Protein AF-A0A507FES9-F1 (afdb_monomer_lite)

Sequence (216 aa):
MATTNHPTSDSAKLSISSAIKPDRFIIYTSPPSALRLSHDIPSDSLTATICESEKTRASIIKNSTSAIRSFFSISKVSPNRLIYVTAGLAFDAASPKPFGGPKTHPGYAEFEGTTVASLLHYLVEASFKRYWTYRGREALDFVVRCVNQARELQYAGNADVLNELMLKGMKKAGHIPWNALVTIPEALRHRQETRSDAAISEVHFTPRLSPSKRPV

Organism: NCBI:txid246404

Secondary structure (DSSP, 8-state):
-----------------------------SPPPPEEEEEETTTTEEEEEE-SS---HHHHHHHHHHHHHHHHHTSSS-HHHHHHHHHHHHSSTTSPTTT---TTS-GGGG----SHHHHHHHHHHHHHHHHHHH---HHHHHHHHHHHHHHHHHHHT-HHHHHHHHHHHHHHTTSS-TTS--PPPGGGS---------S-----PPPP--------

Radius of gyration: 28.18 Å; chains: 1; bounding box: 48×145×51 Å

pLDDT: mean 83.46, std 19.15, range [32.91, 98.69]

Foldseek 3Di:
DDDDDDDDDDDDDPPPPPPPPPDDPPDDPDAFFLWAWAQDPVVLAIDIDGDPPDDDPVVRLVRNLVRLCVSQVVDPAHSLLLLLLLLLQQQEQPHDPLRHHDPVRGSCPPQPDQDSSSSSSCLSSRQVVCCRPVVDNRSVVSSRVSSRVSVVVLQVFPQVSSVVSSVSSCCSNVNDPPPDDDDQDPNNHRDHDHDPPPPDPPPDDDDDDDDDDDDD

Structure (mmCIF, N/CA/C/O backbone):
data_AF-A0A507FES9-F1
#
_entry.id   AF-A0A507FES9-F1
#
loop_
_atom_site.group_PDB
_atom_site.id
_atom_site.type_symbol
_atom_site.label_atom_id
_atom_site.label_alt_id
_atom_site.label_comp_id
_atom_site.label_asym_id
_atom_site.label_entity_id
_atom_site.label_seq_id
_atom_site.pdbx_PDB_ins_code
_atom_site.Cartn_x
_atom_site.Cartn_y
_atom_site.Cartn_z
_atom_site.occupancy
_atom_site.B_iso_or_equiv
_atom_site.auth_seq_id
_atom_site.auth_comp_id
_atom_site.auth_asym_id
_atom_site.auth_atom_id
_atom_site.pdbx_PDB_model_num
ATOM 1 N N . MET A 1 1 ? -18.285 78.814 -27.053 1.00 38.72 1 MET A N 1
ATOM 2 C CA . MET A 1 1 ? -19.438 77.930 -27.336 1.00 38.72 1 MET A CA 1
ATOM 3 C C . MET A 1 1 ? -19.281 76.714 -26.430 1.00 38.72 1 MET A C 1
ATOM 5 O O . MET A 1 1 ? -18.341 75.969 -26.633 1.00 38.72 1 MET A O 1
ATOM 9 N N . ALA A 1 2 ? -19.837 76.720 -25.216 1.00 36.12 2 ALA A N 1
ATOM 10 C CA . ALA A 1 2 ? -21.248 76.515 -24.848 1.00 36.12 2 ALA A CA 1
ATOM 11 C C . ALA A 1 2 ? -21.635 75.019 -24.797 1.00 36.12 2 ALA A C 1
ATOM 13 O O . ALA A 1 2 ? -21.746 74.408 -25.849 1.00 36.12 2 ALA A O 1
ATOM 14 N N . THR A 1 3 ? -21.826 74.529 -23.553 1.00 32.91 3 THR A N 1
ATOM 15 C CA . THR A 1 3 ? -22.823 73.546 -23.035 1.00 32.91 3 THR A CA 1
ATOM 16 C C . THR A 1 3 ? -22.975 72.194 -23.760 1.00 32.91 3 THR A C 1
ATOM 18 O O . THR A 1 3 ? -23.088 72.159 -24.971 1.00 32.91 3 THR A O 1
ATOM 21 N N . THR A 1 4 ? -23.022 71.030 -23.100 1.00 37.81 4 THR A N 1
ATOM 22 C CA . THR A 1 4 ? -24.078 70.599 -22.155 1.00 37.81 4 THR A CA 1
ATOM 23 C C . THR A 1 4 ? -23.711 69.285 -21.442 1.00 37.81 4 THR A C 1
ATOM 25 O O . THR A 1 4 ? -23.242 68.343 -22.075 1.00 37.81 4 THR A O 1
ATOM 28 N N . ASN A 1 5 ? -24.049 69.200 -20.152 1.00 35.91 5 ASN A N 1
ATOM 29 C CA . ASN A 1 5 ? -24.333 67.954 -19.430 1.00 35.91 5 ASN A CA 1
ATOM 30 C C . ASN A 1 5 ? -25.744 67.446 -19.794 1.00 35.91 5 ASN A C 1
ATOM 32 O O . ASN A 1 5 ? -26.648 68.272 -19.890 1.00 35.91 5 ASN A O 1
ATOM 36 N N . HIS A 1 6 ? -25.961 66.127 -19.872 1.00 37.53 6 HIS A N 1
ATOM 37 C CA . HIS A 1 6 ? -27.039 65.433 -19.139 1.00 37.53 6 HIS A CA 1
ATOM 38 C C . HIS A 1 6 ? -26.864 63.888 -19.188 1.00 37.53 6 HIS A C 1
ATOM 40 O O . HIS A 1 6 ? -26.232 63.380 -20.115 1.00 37.53 6 HIS A O 1
ATOM 46 N N . PRO A 1 7 ? -27.386 63.152 -18.183 1.00 49.56 7 PRO A N 1
ATOM 47 C CA . PRO A 1 7 ? -27.146 61.745 -17.870 1.00 49.56 7 PRO A CA 1
ATOM 48 C C . PRO A 1 7 ? -28.333 60.833 -18.237 1.00 49.56 7 PRO A C 1
ATOM 50 O O . PRO A 1 7 ? -29.432 61.316 -18.466 1.00 49.56 7 PRO A O 1
ATOM 53 N N . THR A 1 8 ? -28.102 59.517 -18.206 1.00 33.25 8 THR A N 1
ATOM 54 C CA . THR A 1 8 ? -29.045 58.386 -17.987 1.00 33.25 8 THR A CA 1
ATOM 55 C C . THR A 1 8 ? -28.176 57.122 -18.121 1.00 33.25 8 THR A C 1
ATOM 57 O O . THR A 1 8 ? -27.268 57.112 -18.941 1.00 33.25 8 THR A O 1
ATOM 60 N N . SER A 1 9 ? -28.282 56.040 -17.360 1.00 39.22 9 SER A N 1
ATOM 61 C CA . SER A 1 9 ? -29.458 55.343 -16.863 1.00 39.22 9 SER A CA 1
ATOM 62 C C . SER A 1 9 ? -29.023 54.434 -15.717 1.00 39.22 9 SER A C 1
ATOM 64 O O . SER A 1 9 ? -28.010 53.739 -15.822 1.00 39.22 9 SER A O 1
ATOM 66 N N . ASP A 1 10 ? -29.847 54.388 -14.676 1.00 35.50 10 ASP A N 1
ATOM 67 C CA . ASP A 1 10 ? -29.876 53.308 -13.705 1.00 35.50 10 ASP A CA 1
ATOM 68 C C . ASP A 1 10 ? -29.944 51.953 -14.412 1.00 35.50 10 ASP A C 1
ATOM 70 O O . ASP A 1 10 ? -30.783 51.717 -15.285 1.00 35.50 10 ASP A O 1
ATOM 74 N N . SER A 1 11 ? -29.078 51.034 -14.004 1.00 40.66 11 SER A N 1
ATOM 75 C CA . SER A 1 11 ? -29.369 49.613 -14.111 1.00 40.66 11 SER A CA 1
ATOM 76 C C . SER A 1 11 ? -28.930 48.962 -12.813 1.00 40.66 11 SER A C 1
ATOM 78 O O . SER A 1 11 ? -27.758 48.663 -12.583 1.00 40.66 11 SER A O 1
ATOM 80 N N . ALA A 1 12 ? -29.913 48.814 -11.930 1.00 42.16 12 ALA A N 1
ATOM 81 C CA . ALA A 1 12 ? -29.831 48.019 -10.726 1.00 42.16 12 ALA A CA 1
ATOM 82 C C . ALA A 1 12 ? -29.419 46.587 -11.094 1.00 42.16 12 ALA A C 1
ATOM 84 O O . ALA A 1 12 ? -30.232 45.780 -11.543 1.00 42.16 12 ALA A O 1
ATOM 85 N N . LYS A 1 13 ? -28.145 46.254 -10.879 1.00 37.25 13 LYS A N 1
ATOM 86 C CA . LYS A 1 13 ? -27.699 44.865 -10.800 1.00 37.25 13 LYS A CA 1
ATOM 87 C C . LYS A 1 13 ? -27.524 44.521 -9.331 1.00 37.25 13 LYS A C 1
ATOM 89 O O . LYS A 1 13 ? -26.499 44.808 -8.722 1.00 37.25 13 LYS A O 1
ATOM 94 N N . LEU A 1 14 ? -28.572 43.912 -8.781 1.00 36.59 14 LEU A N 1
ATOM 95 C CA . LEU A 1 14 ? -28.535 43.135 -7.549 1.00 36.59 14 LEU A CA 1
ATOM 96 C C . LEU A 1 14 ? -27.415 42.095 -7.682 1.00 36.59 14 LEU A C 1
ATOM 98 O O . LEU A 1 14 ? -27.610 41.038 -8.284 1.00 36.59 14 LEU A O 1
ATOM 102 N N . SER A 1 15 ? -26.224 42.392 -7.159 1.00 37.19 15 SER A N 1
ATOM 103 C CA . SER A 1 15 ? -25.255 41.339 -6.897 1.00 37.19 15 SER A CA 1
ATOM 104 C C . SER A 1 15 ? -25.742 40.622 -5.645 1.00 37.19 15 SER A C 1
ATOM 106 O O . SER A 1 15 ? -25.690 41.119 -4.521 1.00 37.19 15 SER A O 1
ATOM 108 N N . ILE A 1 16 ? -26.329 39.451 -5.876 1.00 41.53 16 ILE A N 1
ATOM 109 C CA . ILE A 1 16 ? -26.653 38.486 -4.838 1.00 41.53 16 ILE A CA 1
ATOM 110 C C . ILE A 1 16 ? -25.322 38.142 -4.172 1.00 41.53 16 ILE A C 1
ATOM 112 O O . ILE A 1 16 ? -24.538 37.339 -4.677 1.00 41.53 16 ILE A O 1
ATOM 116 N N . SER A 1 17 ? -25.050 38.811 -3.055 1.00 42.88 17 SER A N 1
ATOM 117 C CA . SER A 1 17 ? -24.043 38.403 -2.091 1.00 42.88 17 SER A CA 1
ATOM 118 C C . SER A 1 17 ? -24.485 37.047 -1.553 1.00 42.88 17 SER A C 1
ATOM 120 O O . SER A 1 17 ? -25.232 36.937 -0.582 1.00 42.88 17 SER A O 1
ATOM 122 N N . SER A 1 18 ? -24.079 35.987 -2.249 1.00 43.97 18 SER A N 1
ATOM 123 C CA . SER A 1 18 ? -24.070 34.640 -1.705 1.00 43.97 18 SER A CA 1
ATOM 124 C C . SER A 1 18 ? -22.988 34.625 -0.633 1.00 43.97 18 SER A C 1
ATOM 126 O O . SER A 1 18 ? -21.849 34.227 -0.882 1.00 43.97 18 SER A O 1
ATOM 128 N N . ALA A 1 19 ? -23.345 35.104 0.557 1.00 43.62 19 ALA A N 1
ATOM 129 C CA . ALA A 1 19 ? -22.588 34.871 1.768 1.00 43.62 19 ALA A CA 1
ATOM 130 C C . ALA A 1 19 ? -22.443 33.352 1.927 1.00 43.62 19 ALA A C 1
ATOM 132 O O . ALA A 1 19 ? -23.376 32.658 2.338 1.00 43.62 19 ALA A O 1
ATOM 133 N N . ILE A 1 20 ? -21.278 32.835 1.533 1.00 49.50 20 ILE A N 1
ATOM 134 C CA . ILE A 1 20 ? -20.840 31.478 1.831 1.00 49.50 20 ILE A CA 1
ATOM 135 C C . ILE A 1 20 ? -20.867 31.390 3.352 1.00 49.50 20 ILE A C 1
ATOM 137 O O . ILE A 1 20 ? -20.042 31.997 4.036 1.00 49.50 20 ILE A O 1
ATOM 141 N N . LYS A 1 21 ? -21.889 30.715 3.888 1.00 50.38 21 LYS A N 1
ATOM 142 C CA . LYS A 1 21 ? -21.978 30.448 5.320 1.00 50.38 21 LYS A CA 1
ATOM 143 C C . LYS A 1 21 ? -20.700 29.701 5.703 1.00 50.38 21 LYS A C 1
ATOM 145 O O . LYS A 1 21 ? -20.434 28.668 5.088 1.00 50.38 21 LYS A O 1
ATOM 150 N N . PRO A 1 22 ? -19.913 30.200 6.668 1.00 51.06 22 PRO A N 1
ATOM 151 C CA . PRO A 1 22 ? -18.753 29.469 7.140 1.00 51.06 22 PRO A CA 1
ATOM 152 C C . PRO A 1 22 ? -19.223 28.109 7.655 1.00 51.06 22 PRO A C 1
ATOM 154 O O . PRO A 1 22 ? -20.231 28.022 8.364 1.00 51.06 22 PRO A O 1
ATOM 157 N N . ASP A 1 23 ? -18.512 27.070 7.218 1.00 50.66 23 ASP A N 1
ATOM 158 C CA . ASP A 1 23 ? -18.721 25.673 7.575 1.00 50.66 23 ASP A CA 1
ATOM 159 C C . ASP A 1 23 ? -19.119 25.540 9.045 1.00 50.66 23 ASP A C 1
ATOM 161 O O . ASP A 1 23 ? -18.386 25.924 9.960 1.00 50.66 23 ASP A O 1
ATOM 165 N N . ARG A 1 24 ? -20.311 24.986 9.282 1.00 53.00 24 ARG A N 1
ATOM 166 C CA . ARG A 1 24 ? -20.710 24.563 10.622 1.00 53.00 24 ARG A CA 1
ATOM 167 C C . ARG A 1 24 ? -19.699 23.522 11.089 1.00 53.00 24 ARG A C 1
ATOM 169 O O . ARG A 1 24 ? -19.659 22.419 10.551 1.00 53.00 24 ARG A O 1
ATOM 176 N N . PHE A 1 25 ? -18.926 23.847 12.120 1.00 56.16 25 PHE A N 1
ATOM 177 C CA . PHE A 1 25 ? -18.136 22.858 12.841 1.00 56.16 25 PHE A CA 1
ATOM 178 C C . PHE A 1 25 ? -19.090 21.810 13.426 1.00 56.16 25 PHE A C 1
ATOM 180 O O . PHE A 1 25 ? -19.834 22.084 14.368 1.00 56.16 25 PHE A O 1
ATOM 187 N N . ILE A 1 26 ? -19.106 20.611 12.844 1.00 61.44 26 ILE A N 1
ATOM 188 C CA . ILE A 1 26 ? -19.816 19.470 13.419 1.00 61.44 26 ILE A CA 1
ATOM 189 C C . ILE A 1 26 ? -18.987 19.004 14.617 1.00 61.44 26 ILE A C 1
ATOM 191 O O . ILE A 1 26 ? -17.932 18.388 14.462 1.00 61.44 26 ILE A O 1
ATOM 195 N N . ILE A 1 27 ? -19.447 19.338 15.822 1.00 59.09 27 ILE A N 1
ATOM 196 C CA . ILE A 1 27 ? -18.865 18.826 17.062 1.00 59.09 27 ILE A CA 1
ATOM 197 C C . ILE A 1 27 ? -19.375 17.397 17.239 1.00 59.09 27 ILE A C 1
ATOM 199 O O . ILE A 1 27 ? -20.521 17.170 17.622 1.00 59.09 27 ILE A O 1
ATOM 203 N N . TYR A 1 28 ? -18.522 16.422 16.938 1.00 61.09 28 TYR A N 1
ATOM 204 C CA . TYR A 1 28 ? -18.809 15.017 17.206 1.00 61.09 28 TYR A CA 1
ATOM 205 C C . TYR A 1 28 ? -18.678 14.752 18.708 1.00 61.09 28 TYR A C 1
ATOM 207 O O . TYR A 1 28 ? -17.584 14.836 19.265 1.00 61.09 28 TYR A O 1
ATOM 215 N N . THR A 1 29 ? -19.791 14.427 19.359 1.00 64.62 29 THR A N 1
ATOM 216 C CA . THR A 1 29 ? -19.848 14.157 20.804 1.00 64.62 29 THR A CA 1
ATOM 217 C C . THR A 1 29 ? -19.353 12.756 21.167 1.00 64.62 29 THR A C 1
ATOM 219 O O . THR A 1 29 ? -18.894 12.543 22.286 1.00 64.62 29 THR A O 1
ATOM 222 N N . SER A 1 30 ? -19.386 11.803 20.230 1.00 71.00 30 SER A N 1
ATOM 223 C CA . SER A 1 30 ? -18.907 10.435 20.436 1.00 71.00 30 SER A CA 1
ATOM 224 C C . SER A 1 30 ? -17.483 10.218 19.891 1.00 71.00 30 SER A C 1
ATOM 226 O O . SER A 1 30 ? -17.116 10.741 18.828 1.00 71.00 30 SER A O 1
ATOM 228 N N . PRO A 1 31 ? -16.631 9.442 20.589 1.00 72.50 31 PRO A N 1
ATOM 229 C CA . PRO A 1 31 ? -15.359 8.989 20.034 1.00 72.50 31 PRO A CA 1
ATOM 230 C C . PRO A 1 31 ? -15.598 8.083 18.811 1.00 72.50 31 PRO A C 1
ATOM 232 O O . PRO A 1 31 ? -16.646 7.444 18.716 1.00 72.50 31 PRO A O 1
ATOM 235 N N . PRO A 1 32 ? -14.664 8.041 17.842 1.00 78.69 32 PRO A N 1
ATOM 236 C CA . PRO A 1 32 ? -14.838 7.207 16.666 1.00 78.69 32 PRO A CA 1
ATOM 237 C C . PRO A 1 32 ? -14.721 5.752 17.097 1.00 78.69 32 PRO A C 1
ATOM 239 O O . PRO A 1 32 ? -13.900 5.440 17.963 1.00 78.69 32 PRO A O 1
ATOM 242 N N . SER A 1 33 ? -15.482 4.857 16.466 1.00 86.31 33 SER A N 1
ATOM 243 C CA . SER A 1 33 ? -15.287 3.421 16.662 1.00 86.31 33 SER A CA 1
ATOM 244 C C . SER A 1 33 ? -13.816 3.078 16.427 1.00 86.31 33 SER A C 1
ATOM 246 O O . SER A 1 33 ? -13.210 3.539 15.454 1.00 86.31 33 SER A O 1
ATOM 248 N N . ALA A 1 34 ? -13.215 2.294 17.314 1.00 89.25 34 ALA A N 1
ATOM 249 C CA . ALA A 1 34 ? -11.872 1.794 17.077 1.00 89.25 34 ALA A CA 1
ATOM 250 C C . ALA A 1 34 ? -11.937 0.826 15.887 1.00 89.25 34 ALA A C 1
ATOM 252 O O . ALA A 1 34 ? -12.650 -0.172 15.929 1.00 89.25 34 ALA A O 1
ATOM 253 N N . LEU A 1 35 ? -11.258 1.174 14.794 1.00 92.62 35 LEU A N 1
ATOM 254 C CA . LEU A 1 35 ? -11.159 0.351 13.591 1.00 92.62 35 LEU A CA 1
ATOM 255 C C . LEU A 1 35 ? -9.761 -0.247 13.507 1.00 92.62 35 LEU A C 1
ATOM 257 O O . LEU A 1 35 ? -8.796 0.380 13.939 1.00 92.62 35 LEU A O 1
ATOM 261 N N . ARG A 1 36 ? -9.654 -1.418 12.886 1.00 95.06 36 ARG A N 1
ATOM 262 C CA . ARG A 1 36 ? -8.393 -2.096 12.586 1.00 95.06 36 ARG A CA 1
ATOM 263 C C . ARG A 1 36 ? -8.481 -2.780 11.231 1.00 95.06 36 ARG A C 1
ATOM 265 O O . ARG A 1 36 ? -9.549 -3.257 10.856 1.00 95.06 36 ARG A O 1
ATOM 272 N N . LEU A 1 37 ? -7.360 -2.864 10.522 1.00 95.81 37 LEU A N 1
ATOM 273 C CA . LEU A 1 37 ? -7.271 -3.692 9.324 1.00 95.81 37 LEU A CA 1
ATOM 274 C C . LEU A 1 37 ? -7.062 -5.157 9.706 1.00 95.81 37 LEU A C 1
ATOM 276 O O . LEU A 1 37 ? -6.211 -5.474 10.540 1.00 95.81 37 LEU A O 1
ATOM 280 N N . SER A 1 38 ? -7.828 -6.051 9.097 1.00 94.44 38 SER A N 1
ATOM 281 C CA . SER A 1 38 ? -7.700 -7.492 9.293 1.00 94.44 38 SER A CA 1
ATOM 282 C C . SER A 1 38 ? -7.807 -8.224 7.962 1.00 94.44 38 SER A C 1
ATOM 284 O O . SER A 1 38 ? -8.433 -7.740 7.022 1.00 94.44 38 SER A O 1
ATOM 286 N N . HIS A 1 39 ? -7.132 -9.368 7.867 1.00 92.75 39 HIS A N 1
ATOM 287 C CA . HIS A 1 39 ? -7.322 -10.289 6.753 1.00 92.75 39 HIS A CA 1
ATOM 288 C C . HIS A 1 39 ? -8.550 -11.139 7.059 1.00 92.75 39 HIS A C 1
ATOM 290 O O . HIS A 1 39 ? -8.554 -11.905 8.022 1.00 92.75 39 HIS A O 1
ATOM 296 N N . ASP A 1 40 ? -9.587 -10.964 6.253 1.00 90.94 40 ASP A N 1
ATOM 297 C CA . ASP A 1 40 ? -10.771 -11.804 6.256 1.00 90.94 40 ASP A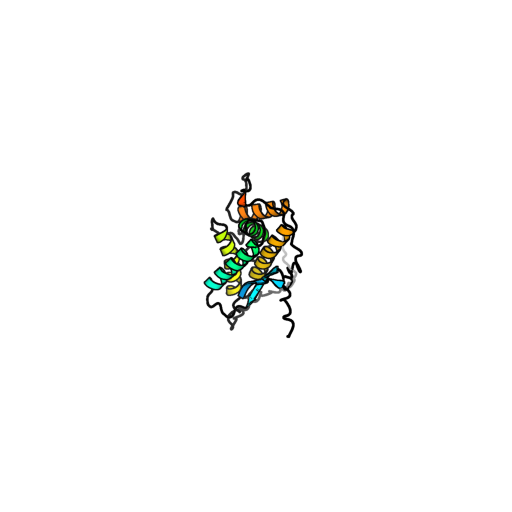 CA 1
ATOM 298 C C . ASP A 1 40 ? -10.491 -13.061 5.426 1.00 90.94 40 ASP A C 1
ATOM 300 O O . ASP A 1 40 ? -10.445 -13.021 4.196 1.00 90.94 40 ASP A O 1
ATOM 304 N N . ILE A 1 41 ? -10.233 -14.171 6.119 1.00 85.38 41 ILE A N 1
ATOM 305 C CA . ILE A 1 41 ? -9.851 -15.451 5.510 1.00 85.38 41 ILE A CA 1
ATOM 306 C C . ILE A 1 41 ? -10.952 -15.973 4.560 1.00 85.38 41 ILE A C 1
ATOM 308 O O . ILE A 1 41 ? -10.608 -16.313 3.430 1.00 85.38 41 ILE A O 1
ATOM 312 N N . PRO A 1 42 ? -12.250 -16.001 4.942 1.00 85.62 42 PRO A N 1
ATOM 313 C CA . PRO A 1 42 ? -13.333 -16.426 4.051 1.00 85.62 42 PRO A CA 1
ATOM 314 C C . PRO A 1 42 ? -13.409 -15.700 2.704 1.00 85.62 42 PRO A C 1
ATOM 316 O O . PRO A 1 42 ? -13.599 -16.343 1.676 1.00 85.62 42 PRO A O 1
ATOM 319 N N . SER A 1 43 ? -13.282 -14.370 2.697 1.00 84.19 43 SER A N 1
ATOM 320 C CA . SER A 1 43 ? -13.341 -13.563 1.467 1.00 84.19 43 SER A CA 1
ATOM 321 C C . SER A 1 43 ? -11.983 -13.389 0.790 1.00 84.19 43 SER A C 1
ATOM 323 O O . SER A 1 43 ? -11.885 -12.740 -0.251 1.00 84.19 43 SER A O 1
ATOM 325 N N . ASP A 1 44 ? -10.936 -13.942 1.401 1.00 88.69 44 ASP A N 1
ATOM 326 C CA . ASP A 1 44 ? -9.539 -13.761 1.036 1.00 88.69 44 ASP A CA 1
ATOM 327 C C . ASP A 1 44 ? -9.164 -12.291 0.773 1.00 88.69 44 ASP A C 1
ATOM 329 O O . ASP A 1 44 ? -8.419 -11.965 -0.155 1.00 88.69 44 ASP A O 1
ATOM 333 N N . SER A 1 45 ? -9.695 -11.383 1.595 1.00 94.06 45 SER A N 1
ATOM 334 C CA . SER A 1 45 ? -9.558 -9.940 1.398 1.00 94.06 45 SER A CA 1
ATOM 335 C C . SER A 1 45 ? -9.141 -9.225 2.677 1.00 94.06 45 SER A C 1
ATOM 337 O O . SER A 1 45 ? -9.417 -9.658 3.795 1.00 94.06 45 SER A O 1
ATOM 339 N N . LEU A 1 46 ? -8.438 -8.108 2.534 1.00 96.56 46 LEU A N 1
ATOM 340 C CA . LEU A 1 46 ? -8.210 -7.197 3.642 1.00 96.56 46 LEU A CA 1
ATOM 341 C C . LEU A 1 46 ? -9.467 -6.347 3.855 1.00 96.56 46 LEU A C 1
ATOM 343 O O . LEU A 1 46 ? -10.011 -5.794 2.898 1.00 96.56 46 LEU A O 1
ATOM 347 N N . THR A 1 47 ? -9.891 -6.183 5.105 1.00 96.56 47 THR A N 1
ATOM 348 C CA . THR A 1 47 ? -11.046 -5.359 5.475 1.00 96.56 47 THR A CA 1
ATOM 349 C C . THR A 1 47 ? -10.729 -4.464 6.673 1.00 96.56 47 THR A C 1
ATOM 351 O O . THR A 1 47 ? -9.787 -4.708 7.429 1.00 96.56 47 THR A O 1
ATOM 354 N N . ALA A 1 48 ? -11.508 -3.393 6.844 1.00 94.25 48 ALA A N 1
ATOM 355 C CA . ALA A 1 48 ? -11.472 -2.548 8.035 1.00 94.25 48 ALA A CA 1
ATOM 356 C C . ALA A 1 48 ? -12.642 -2.914 8.959 1.00 94.25 48 ALA A C 1
ATOM 358 O O . ALA A 1 48 ? -13.805 -2.684 8.623 1.00 94.25 48 ALA A O 1
ATOM 359 N N . THR A 1 49 ? -12.324 -3.468 10.126 1.00 92.50 49 THR A N 1
ATOM 360 C CA . THR A 1 49 ? -13.286 -4.014 11.094 1.00 92.50 49 THR A CA 1
ATOM 361 C C . THR A 1 49 ? -13.263 -3.231 12.399 1.00 92.50 49 THR A C 1
ATOM 363 O O . THR A 1 49 ? -12.218 -2.707 12.791 1.00 92.50 49 THR A O 1
ATOM 366 N N . ILE A 1 50 ? -14.393 -3.190 13.104 1.00 90.75 50 ILE A N 1
ATOM 367 C CA . ILE A 1 50 ? -14.464 -2.638 14.463 1.00 90.75 50 ILE A CA 1
ATOM 368 C C . ILE A 1 50 ? -13.661 -3.535 15.413 1.00 90.75 50 ILE A C 1
ATOM 370 O O . ILE A 1 50 ? -13.714 -4.760 15.319 1.00 90.75 50 ILE A O 1
ATOM 374 N N . CYS A 1 51 ? -12.895 -2.925 16.313 1.00 85.19 51 CYS A N 1
ATOM 375 C CA . CYS A 1 51 ? -12.080 -3.608 17.305 1.00 85.19 51 CYS A CA 1
ATOM 376 C C . CYS A 1 51 ? -12.333 -3.013 18.692 1.00 85.19 51 CYS A C 1
ATOM 378 O O . CYS A 1 51 ? -11.933 -1.889 18.972 1.00 85.19 51 CYS A O 1
ATOM 380 N N . GLU A 1 52 ? -12.977 -3.775 19.572 1.00 78.75 52 GLU A N 1
ATOM 381 C CA . GLU A 1 52 ? -13.308 -3.320 20.932 1.00 78.75 52 GLU A CA 1
ATOM 382 C C . GLU A 1 52 ? -12.166 -3.546 21.938 1.00 78.75 52 GLU A C 1
ATOM 384 O O . GLU A 1 52 ? -12.135 -2.941 23.007 1.00 78.75 52 GLU A O 1
ATOM 389 N N . SER A 1 53 ? -11.200 -4.404 21.598 1.00 75.44 53 SER A N 1
ATOM 390 C CA . SER A 1 53 ? -10.120 -4.820 22.499 1.00 75.44 53 SER A CA 1
ATOM 391 C C . SER A 1 53 ? -8.847 -3.973 22.395 1.00 75.44 53 SER A C 1
ATOM 393 O O . SER A 1 53 ? -8.024 -3.983 23.315 1.00 75.44 53 SER A O 1
ATOM 395 N N . GLU A 1 54 ? -8.661 -3.218 21.311 1.00 74.62 54 GLU A N 1
ATOM 396 C CA . GLU A 1 54 ? -7.455 -2.416 21.097 1.00 74.62 54 GLU A CA 1
ATOM 397 C C . GLU A 1 54 ? -7.576 -1.023 21.703 1.00 74.62 54 GLU A C 1
ATOM 399 O O . GLU A 1 54 ? -8.308 -0.159 21.229 1.00 74.62 54 GLU A O 1
ATOM 404 N N . LYS A 1 55 ? -6.794 -0.792 22.760 1.00 74.19 55 LYS A N 1
ATOM 405 C CA . LYS A 1 55 ? -6.902 0.428 23.567 1.00 74.19 55 LYS A CA 1
ATOM 406 C C . LYS A 1 55 ? -6.052 1.592 23.059 1.00 74.19 55 LYS A C 1
ATOM 408 O O . LYS A 1 55 ? -6.279 2.722 23.481 1.00 74.19 55 LYS A O 1
ATOM 413 N N . THR A 1 56 ? -5.063 1.357 22.186 1.00 90.44 56 THR A N 1
ATOM 414 C CA . THR A 1 56 ? -4.115 2.410 21.774 1.00 90.44 56 THR A CA 1
ATOM 415 C C . THR A 1 56 ? -4.008 2.575 20.261 1.00 90.44 56 THR A C 1
ATOM 417 O O . THR A 1 56 ? -4.064 1.615 19.493 1.00 90.44 56 THR A O 1
ATOM 420 N N . ARG A 1 57 ? -3.773 3.818 19.825 1.00 92.94 57 ARG A N 1
ATOM 421 C CA . ARG A 1 57 ? -3.492 4.145 18.417 1.00 92.94 57 ARG A CA 1
ATOM 422 C C . ARG A 1 57 ? -2.280 3.376 17.882 1.00 92.94 57 ARG A C 1
ATOM 424 O O . ARG A 1 57 ? -2.329 2.852 16.776 1.00 92.94 57 ARG A O 1
ATOM 431 N N . ALA A 1 58 ? -1.232 3.250 18.696 1.00 94.06 58 ALA A N 1
ATOM 432 C CA . ALA A 1 58 ? -0.026 2.507 18.344 1.00 94.06 58 ALA A CA 1
ATOM 433 C C . ALA A 1 58 ? -0.310 1.013 18.108 1.00 94.06 58 ALA A C 1
ATOM 435 O O . ALA A 1 58 ? 0.162 0.454 17.119 1.00 94.06 58 ALA A O 1
ATOM 436 N N . SER A 1 59 ? -1.122 0.369 18.961 1.00 94.00 59 SER A N 1
ATOM 437 C CA . SER A 1 59 ? -1.520 -1.032 18.747 1.00 94.00 59 SER A CA 1
ATOM 438 C C . SER A 1 59 ? -2.344 -1.213 17.471 1.00 94.00 59 SER A C 1
ATOM 440 O O . SER A 1 59 ? -2.071 -2.147 16.723 1.00 94.00 59 SER A O 1
ATOM 442 N N . ILE A 1 60 ? -3.267 -0.289 17.175 1.00 95.00 60 ILE A N 1
ATOM 443 C CA . ILE A 1 60 ? -4.088 -0.332 15.954 1.00 95.00 60 ILE A CA 1
ATOM 444 C C . ILE A 1 60 ? -3.208 -0.267 14.705 1.00 95.00 60 ILE A C 1
ATOM 446 O O . ILE A 1 60 ? -3.355 -1.090 13.797 1.00 95.00 60 ILE A O 1
ATOM 450 N N . ILE A 1 61 ? -2.261 0.676 14.665 1.00 96.81 61 ILE A N 1
ATOM 451 C CA . ILE A 1 61 ? -1.343 0.842 13.530 1.00 96.81 61 ILE A CA 1
ATOM 452 C C . ILE A 1 61 ? -0.448 -0.392 13.385 1.00 96.81 61 ILE A C 1
ATOM 454 O O . ILE A 1 61 ? -0.345 -0.948 12.289 1.00 96.81 61 ILE A O 1
ATOM 458 N N . LYS A 1 62 ? 0.156 -0.870 14.481 1.00 96.19 62 LYS A N 1
ATOM 459 C CA . LYS A 1 62 ? 1.033 -2.051 14.480 1.00 96.19 62 LYS A CA 1
ATOM 460 C C . LYS A 1 62 ? 0.306 -3.303 13.986 1.00 96.19 62 LYS A C 1
ATOM 462 O O . LYS A 1 62 ? 0.835 -4.025 13.138 1.00 96.19 62 LYS A O 1
ATOM 467 N N . ASN A 1 63 ? -0.901 -3.554 14.486 1.00 95.62 63 ASN A N 1
ATOM 468 C CA . ASN A 1 63 ? -1.670 -4.744 14.136 1.00 95.62 63 ASN A CA 1
ATOM 469 C C . ASN A 1 63 ? -2.203 -4.659 12.703 1.00 95.62 63 ASN A C 1
ATOM 471 O O . ASN A 1 63 ? -2.070 -5.623 11.956 1.00 95.62 63 ASN A O 1
ATOM 475 N N . SER A 1 64 ? -2.676 -3.488 12.272 1.00 97.62 64 SER A N 1
ATOM 476 C CA . SER A 1 64 ? -3.099 -3.254 10.883 1.00 97.62 64 SER A CA 1
ATOM 477 C C . SER A 1 64 ? -1.943 -3.411 9.887 1.00 97.62 64 SER A C 1
ATOM 479 O O . SER A 1 64 ? -2.091 -4.041 8.842 1.00 97.62 64 SER A O 1
ATOM 481 N N . THR A 1 65 ? -0.757 -2.903 10.236 1.00 97.88 65 THR A N 1
ATOM 482 C CA . THR A 1 65 ? 0.475 -3.088 9.449 1.00 97.88 65 THR A CA 1
ATOM 483 C C . THR A 1 65 ? 0.836 -4.571 9.349 1.00 97.88 65 THR A C 1
ATOM 485 O O . THR A 1 65 ? 1.183 -5.067 8.277 1.00 97.88 65 THR A O 1
ATOM 488 N N . SER A 1 66 ? 0.729 -5.300 10.462 1.00 97.00 66 SER A N 1
ATOM 489 C CA . SER A 1 66 ? 1.017 -6.737 10.512 1.00 97.00 66 SER A CA 1
ATOM 490 C C . SER A 1 66 ? 0.005 -7.552 9.704 1.00 97.00 66 SER A C 1
ATOM 492 O O . SER A 1 66 ? 0.400 -8.503 9.029 1.00 97.00 66 SER A O 1
ATOM 494 N N . ALA A 1 67 ? -1.270 -7.152 9.703 1.00 97.00 67 ALA A N 1
ATOM 495 C CA . ALA A 1 67 ? -2.315 -7.775 8.898 1.00 97.00 67 ALA A CA 1
ATOM 496 C C . ALA A 1 67 ? -2.021 -7.649 7.397 1.00 97.00 67 ALA A C 1
ATOM 498 O O . ALA A 1 67 ? -2.050 -8.656 6.699 1.00 97.00 67 ALA A O 1
ATOM 499 N N . ILE A 1 68 ? -1.634 -6.461 6.911 1.00 98.25 68 ILE A N 1
ATOM 500 C CA . ILE A 1 68 ? -1.249 -6.273 5.499 1.00 98.25 68 ILE A CA 1
ATOM 501 C C . ILE A 1 68 ? -0.031 -7.130 5.136 1.00 98.25 68 ILE A C 1
ATOM 503 O O . ILE A 1 68 ? -0.016 -7.784 4.095 1.00 98.25 68 ILE A O 1
ATOM 507 N N . ARG A 1 69 ? 0.998 -7.165 5.994 1.00 97.38 69 ARG A N 1
ATOM 508 C CA . ARG A 1 69 ? 2.184 -8.004 5.743 1.00 97.38 69 ARG A CA 1
ATOM 509 C C . ARG A 1 69 ? 1.828 -9.485 5.669 1.00 97.38 69 ARG A C 1
ATOM 511 O O . ARG A 1 69 ? 2.342 -10.175 4.795 1.00 97.38 69 ARG A O 1
ATOM 518 N N . SER A 1 70 ? 0.964 -9.947 6.569 1.00 96.06 70 SER A N 1
ATOM 519 C CA . SER A 1 70 ? 0.503 -11.338 6.601 1.00 96.06 70 SER A CA 1
ATOM 520 C C . SER A 1 70 ? -0.313 -11.662 5.351 1.00 96.06 70 SER A C 1
ATOM 522 O O . SER A 1 70 ? -0.024 -12.645 4.677 1.00 96.06 70 SER A O 1
ATOM 524 N N . PHE A 1 71 ? -1.231 -10.773 4.967 1.00 96.81 71 PHE A N 1
ATOM 525 C CA . PHE A 1 71 ? -2.020 -10.874 3.740 1.00 96.81 71 PHE A CA 1
ATOM 526 C C . PHE A 1 71 ? -1.139 -11.005 2.489 1.00 96.81 71 PHE A C 1
ATOM 528 O O . PHE A 1 71 ? -1.349 -11.882 1.656 1.00 96.81 71 PHE A O 1
ATOM 535 N N . PHE A 1 72 ? -0.093 -10.183 2.378 1.00 97.00 72 PHE A N 1
ATOM 536 C CA . PHE A 1 72 ? 0.858 -10.268 1.268 1.00 97.00 72 PHE A CA 1
ATOM 537 C C . PHE A 1 72 ? 1.799 -11.470 1.336 1.00 97.00 72 PHE A C 1
ATOM 539 O O . PHE A 1 72 ? 2.279 -11.904 0.294 1.00 97.00 72 PHE A O 1
ATOM 546 N N . SER A 1 73 ? 2.059 -12.033 2.517 1.00 95.19 73 SER A N 1
ATOM 547 C CA . SER A 1 73 ? 2.949 -13.196 2.662 1.00 95.19 73 SER A CA 1
ATOM 548 C C . SER A 1 73 ? 2.390 -14.497 2.079 1.00 95.19 73 SER A C 1
ATOM 550 O O . SER A 1 73 ? 3.134 -15.459 1.926 1.00 95.19 73 SER A O 1
ATOM 552 N N . ILE A 1 74 ? 1.101 -14.518 1.729 1.00 92.69 74 ILE A N 1
ATOM 553 C CA . ILE A 1 74 ? 0.431 -15.660 1.090 1.00 92.69 74 ILE A CA 1
ATOM 554 C C . ILE A 1 74 ? 0.856 -15.804 -0.381 1.00 92.69 74 ILE A C 1
ATOM 556 O O . ILE A 1 74 ? 0.776 -16.887 -0.957 1.00 92.69 74 ILE A O 1
ATOM 560 N N . SER A 1 75 ? 1.315 -14.715 -0.996 1.00 92.69 75 SER A N 1
ATOM 561 C CA . SER A 1 75 ? 1.807 -14.697 -2.372 1.00 92.69 75 SER A CA 1
ATOM 562 C C . SER A 1 75 ? 3.207 -15.317 -2.493 1.00 92.69 75 SER A C 1
ATOM 564 O O . SER A 1 75 ? 4.016 -15.280 -1.565 1.00 92.69 75 SER A O 1
ATOM 566 N N . LYS A 1 76 ? 3.530 -15.846 -3.679 1.00 93.69 76 LYS A N 1
ATOM 567 C CA . LYS A 1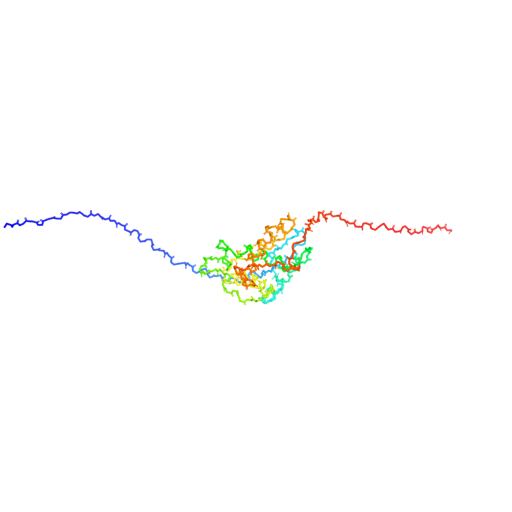 76 ? 4.868 -16.346 -4.040 1.00 93.69 76 LYS A CA 1
ATOM 568 C C . LYS A 1 76 ? 5.907 -15.239 -4.259 1.00 93.69 76 LYS A C 1
ATOM 570 O O . LYS A 1 76 ? 7.092 -15.554 -4.423 1.00 93.69 76 LYS A O 1
ATOM 575 N N . VAL A 1 77 ? 5.500 -13.968 -4.311 1.00 95.62 77 VAL A N 1
ATOM 576 C CA . VAL A 1 77 ? 6.426 -12.827 -4.394 1.00 95.62 77 VAL A CA 1
ATOM 577 C C . VAL A 1 77 ? 6.714 -12.230 -3.019 1.00 95.62 77 VAL A C 1
ATOM 579 O O . VAL A 1 77 ? 5.983 -12.425 -2.055 1.00 95.62 77 VAL A O 1
ATOM 582 N N . SER A 1 78 ? 7.797 -11.457 -2.923 1.00 96.62 78 SER A N 1
ATOM 583 C CA . SER A 1 78 ? 8.108 -10.726 -1.695 1.00 96.62 78 SER A CA 1
ATOM 584 C C . SER A 1 78 ? 6.969 -9.766 -1.322 1.00 96.62 78 SER A C 1
ATOM 586 O O . SER A 1 78 ? 6.558 -8.970 -2.175 1.00 96.62 78 SER A O 1
ATOM 588 N N . PRO A 1 79 ? 6.537 -9.714 -0.046 1.00 97.81 79 PRO A N 1
ATOM 589 C CA . PRO A 1 79 ? 5.586 -8.706 0.424 1.00 97.81 79 PRO A CA 1
ATOM 590 C C . PRO A 1 79 ? 6.025 -7.276 0.101 1.00 97.81 79 PRO A C 1
ATOM 592 O O . PRO A 1 79 ? 5.194 -6.411 -0.160 1.00 97.81 79 PRO A O 1
ATOM 595 N N . ASN A 1 80 ? 7.339 -7.027 0.044 1.00 98.31 80 ASN A N 1
ATOM 596 C CA . ASN A 1 80 ? 7.880 -5.715 -0.298 1.00 98.31 80 ASN A CA 1
ATOM 597 C C . ASN A 1 80 ? 7.499 -5.277 -1.717 1.00 98.31 80 ASN A C 1
ATOM 599 O O . ASN A 1 80 ? 7.234 -4.095 -1.933 1.00 98.31 80 ASN A O 1
ATOM 603 N N . ARG A 1 81 ? 7.422 -6.217 -2.672 1.00 98.06 81 ARG A N 1
ATOM 604 C CA . ARG A 1 81 ? 6.953 -5.932 -4.035 1.00 98.06 81 ARG A CA 1
ATOM 605 C C . ARG A 1 81 ? 5.517 -5.416 -3.999 1.00 98.06 81 ARG A C 1
ATOM 607 O O . ARG A 1 81 ? 5.234 -4.374 -4.582 1.00 98.06 81 ARG A O 1
ATOM 614 N N . LEU A 1 82 ? 4.635 -6.102 -3.275 1.00 98.38 82 LEU A N 1
ATOM 615 C CA . LEU A 1 82 ? 3.220 -5.735 -3.180 1.00 98.38 82 LEU A CA 1
ATOM 616 C C . LEU A 1 82 ? 3.001 -4.431 -2.398 1.00 98.38 82 LEU A C 1
ATOM 618 O O . LEU A 1 82 ? 2.115 -3.654 -2.751 1.00 98.38 82 LEU A O 1
ATOM 622 N N . ILE A 1 83 ? 3.851 -4.122 -1.414 1.00 98.69 83 ILE A N 1
ATOM 623 C CA . ILE A 1 83 ? 3.852 -2.813 -0.735 1.00 98.69 83 ILE A CA 1
ATOM 624 C C . ILE A 1 83 ? 4.199 -1.691 -1.722 1.00 98.69 83 ILE A C 1
ATOM 626 O O . ILE A 1 83 ? 3.516 -0.668 -1.749 1.00 98.69 83 ILE A O 1
ATOM 630 N N . TYR A 1 84 ? 5.211 -1.876 -2.573 1.00 98.62 84 TYR A N 1
ATOM 631 C CA . TYR A 1 84 ? 5.531 -0.888 -3.605 1.00 98.62 84 TYR A CA 1
ATOM 632 C C . TYR A 1 84 ? 4.424 -0.748 -4.651 1.00 98.62 84 TYR A C 1
ATOM 634 O O . TYR A 1 84 ? 4.088 0.376 -5.011 1.00 98.62 84 TYR A O 1
ATOM 642 N N . VAL A 1 85 ? 3.816 -1.850 -5.101 1.00 98.56 85 VAL A N 1
ATOM 643 C CA . VAL A 1 85 ? 2.648 -1.797 -6.001 1.00 98.56 85 VAL A CA 1
ATOM 644 C C . VAL A 1 85 ? 1.500 -1.025 -5.343 1.00 98.56 85 VAL A C 1
ATOM 646 O O . VAL A 1 85 ? 0.925 -0.136 -5.967 1.00 98.56 85 VAL A O 1
ATOM 649 N N . THR A 1 86 ? 1.225 -1.286 -4.062 1.00 98.62 86 THR A N 1
ATOM 650 C CA . THR A 1 86 ? 0.221 -0.550 -3.275 1.00 98.62 86 THR A CA 1
ATOM 651 C C . THR A 1 86 ? 0.528 0.944 -3.246 1.00 98.62 86 THR A C 1
ATOM 653 O O . THR A 1 86 ? -0.363 1.751 -3.489 1.00 98.62 86 THR A O 1
ATOM 656 N N . ALA A 1 87 ? 1.785 1.333 -3.014 1.00 98.31 87 ALA A N 1
ATOM 657 C CA . ALA A 1 87 ? 2.196 2.734 -3.065 1.00 98.31 87 ALA A CA 1
ATOM 658 C C . ALA A 1 87 ? 2.048 3.332 -4.475 1.00 98.31 87 ALA A C 1
ATOM 660 O O . ALA A 1 87 ? 1.604 4.467 -4.607 1.00 98.31 87 ALA A O 1
ATOM 661 N N . GLY A 1 88 ? 2.353 2.580 -5.537 1.00 97.81 88 GLY A N 1
ATOM 662 C CA . GLY A 1 88 ? 2.153 3.015 -6.924 1.00 97.81 88 GLY A CA 1
ATOM 663 C C . GLY A 1 88 ? 0.684 3.273 -7.282 1.00 97.81 88 GLY A C 1
ATOM 664 O O . GLY A 1 88 ? 0.390 4.207 -8.036 1.00 97.81 88 GLY A O 1
ATOM 665 N N . LEU A 1 89 ? -0.227 2.483 -6.705 1.00 98.06 89 LEU A N 1
ATOM 666 C CA . LEU A 1 89 ? -1.676 2.683 -6.795 1.00 98.06 89 LEU A CA 1
ATOM 667 C C . LEU A 1 89 ? -2.141 3.870 -5.940 1.00 98.06 89 LEU A C 1
ATOM 669 O O . LEU A 1 89 ? -2.949 4.677 -6.391 1.00 98.06 89 LEU A O 1
ATOM 673 N N . ALA A 1 90 ? -1.632 3.985 -4.712 1.00 97.81 90 ALA A N 1
ATOM 674 C CA . ALA A 1 90 ? -2.092 4.980 -3.751 1.00 97.81 90 ALA A CA 1
ATOM 675 C C . ALA A 1 90 ? -1.573 6.394 -4.051 1.00 97.81 90 ALA A C 1
ATOM 677 O O . ALA A 1 90 ? -2.302 7.368 -3.870 1.00 97.81 90 ALA A O 1
ATOM 678 N N . PHE A 1 91 ? -0.328 6.529 -4.506 1.00 96.38 91 PHE A N 1
ATOM 679 C CA . PHE A 1 91 ? 0.356 7.808 -4.716 1.00 96.38 91 PHE A CA 1
ATOM 680 C C . PHE A 1 91 ? 0.070 8.380 -6.104 1.00 96.38 91 PHE A C 1
ATOM 682 O O . PHE A 1 91 ? 0.939 8.463 -6.983 1.00 96.38 91 PHE A O 1
ATOM 689 N N . ASP A 1 92 ? -1.179 8.795 -6.278 1.00 94.12 92 ASP A N 1
ATOM 690 C CA . ASP A 1 92 ? -1.694 9.424 -7.483 1.00 94.12 92 ASP A CA 1
ATOM 691 C C . ASP A 1 92 ? -2.341 10.776 -7.173 1.00 94.12 92 ASP A C 1
ATOM 693 O O . ASP A 1 92 ? -2.864 10.982 -6.083 1.00 94.12 92 ASP A O 1
ATOM 697 N N . ALA A 1 93 ? -2.315 11.710 -8.124 1.00 94.00 93 ALA A N 1
ATOM 698 C CA . ALA A 1 93 ? -2.882 13.040 -7.917 1.00 94.00 93 ALA A CA 1
ATOM 699 C C . ALA A 1 93 ? -4.394 12.992 -7.638 1.00 94.00 93 ALA A C 1
ATOM 701 O O . ALA A 1 93 ? -4.890 13.823 -6.878 1.00 94.00 93 ALA A O 1
ATOM 702 N N . ALA A 1 94 ? -5.095 12.010 -8.216 1.00 94.44 94 ALA A N 1
ATOM 703 C CA . ALA A 1 94 ? -6.530 11.804 -8.029 1.00 94.44 94 ALA A CA 1
ATOM 704 C C . ALA A 1 94 ? -6.890 11.040 -6.740 1.00 94.44 94 ALA A C 1
ATOM 706 O O . ALA A 1 94 ? -8.070 10.907 -6.416 1.00 94.44 94 ALA A O 1
ATOM 707 N N . SER A 1 95 ? -5.904 10.521 -6.005 1.00 96.06 95 SER A N 1
ATOM 708 C CA . SER A 1 95 ? -6.151 9.792 -4.762 1.00 96.06 95 SER A CA 1
ATOM 709 C C . SER A 1 95 ? -6.710 10.705 -3.663 1.00 96.06 95 SER A C 1
ATOM 711 O O . SER A 1 95 ? -6.405 11.901 -3.623 1.00 96.06 95 SER A O 1
ATOM 713 N N . PRO A 1 96 ? -7.484 10.164 -2.707 1.00 94.44 96 PRO A N 1
ATOM 714 C CA . PRO A 1 96 ? -7.947 10.944 -1.570 1.00 94.44 96 PRO A CA 1
ATOM 715 C C . PRO A 1 96 ? -6.767 11.407 -0.709 1.00 94.44 96 PRO A C 1
ATOM 717 O O . PRO A 1 96 ? -5.690 10.799 -0.681 1.00 94.44 96 PRO A O 1
ATOM 720 N N . LYS A 1 97 ? -6.977 12.484 0.054 1.00 92.25 97 LYS A N 1
ATOM 721 C CA . LYS A 1 97 ? -6.018 12.894 1.086 1.00 92.25 97 LYS A CA 1
ATOM 722 C C . LYS A 1 97 ? -5.883 11.759 2.123 1.00 92.25 97 LYS A C 1
ATOM 724 O O . LYS A 1 97 ? -6.896 11.198 2.528 1.00 92.25 97 LYS A O 1
ATOM 729 N N . PRO A 1 98 ? -4.671 11.441 2.601 1.00 93.25 98 PRO A N 1
ATOM 730 C CA . PRO A 1 98 ? -3.440 12.201 2.453 1.00 93.25 98 PRO A CA 1
ATOM 731 C C . PRO A 1 98 ? -2.554 11.699 1.306 1.00 93.25 98 PRO A C 1
ATOM 733 O O . PRO A 1 98 ? -1.400 12.071 1.271 1.00 93.25 98 PRO A O 1
ATOM 736 N N . PHE A 1 99 ? -3.027 10.847 0.397 1.00 95.19 99 PHE A N 1
ATOM 737 C CA . PHE A 1 99 ? -2.160 10.209 -0.601 1.00 95.19 99 PHE A CA 1
ATOM 738 C C . PHE A 1 99 ? -2.073 10.989 -1.906 1.00 95.19 99 PHE A C 1
ATOM 740 O O . PHE A 1 99 ? -1.011 11.030 -2.526 1.00 95.19 99 PHE A O 1
ATOM 747 N N . GLY A 1 100 ? -3.174 11.624 -2.307 1.00 93.12 100 GLY A N 1
ATOM 748 C CA . GLY A 1 100 ? -3.204 12.466 -3.496 1.00 93.12 100 GLY A CA 1
ATOM 749 C C . GLY A 1 100 ? -2.987 13.943 -3.225 1.00 93.12 100 GLY A C 1
ATOM 750 O O . GLY A 1 100 ? -2.842 14.391 -2.087 1.00 93.12 100 GLY A O 1
ATOM 751 N N . GLY A 1 101 ? -2.915 14.702 -4.311 1.00 92.50 101 GLY A N 1
ATOM 752 C CA . GLY A 1 101 ? -2.562 16.114 -4.299 1.00 92.50 101 GLY A CA 1
ATOM 753 C C . GLY A 1 101 ? -1.935 16.565 -5.619 1.00 92.50 101 GLY A C 1
ATOM 754 O O . GLY A 1 101 ? -1.533 15.734 -6.440 1.00 92.50 101 GLY A O 1
ATOM 755 N N . PRO A 1 102 ? -1.851 17.884 -5.852 1.00 91.19 102 PRO A N 1
ATOM 756 C CA . PRO A 1 102 ? -1.215 18.429 -7.045 1.00 91.19 102 PRO A CA 1
ATOM 757 C C . PRO A 1 102 ? 0.273 18.061 -7.094 1.00 91.19 102 PRO A C 1
ATOM 759 O O . PRO A 1 102 ? 0.899 17.801 -6.072 1.00 91.19 102 PRO A O 1
ATOM 762 N N . LYS A 1 103 ? 0.878 18.110 -8.287 1.00 86.56 103 LYS A N 1
ATOM 763 C CA . LYS A 1 103 ? 2.305 17.778 -8.477 1.00 86.56 103 LYS A CA 1
ATOM 764 C C . LYS A 1 103 ? 3.256 18.603 -7.598 1.00 86.56 103 LYS A C 1
ATOM 766 O O . LYS A 1 103 ? 4.319 18.104 -7.253 1.00 86.56 103 LYS A O 1
ATOM 771 N N . THR A 1 104 ? 2.886 19.838 -7.259 1.00 87.38 104 THR A N 1
ATOM 772 C CA . THR A 1 104 ? 3.674 20.745 -6.409 1.00 87.38 104 THR A CA 1
ATOM 773 C C . THR A 1 104 ? 3.592 20.403 -4.922 1.00 87.38 104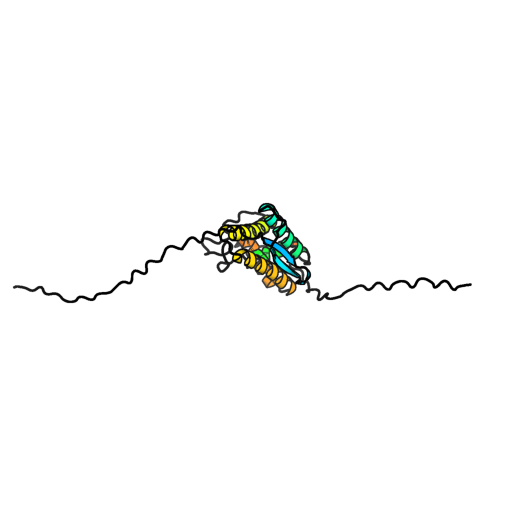 THR A C 1
ATOM 775 O O . THR A 1 104 ? 4.537 20.667 -4.190 1.00 87.38 104 THR A O 1
ATOM 778 N N . HIS A 1 105 ? 2.492 19.787 -4.485 1.00 87.12 105 HIS A N 1
ATOM 779 C CA . HIS A 1 105 ? 2.260 19.365 -3.103 1.00 87.12 105 HIS A CA 1
ATOM 780 C C . HIS A 1 105 ? 1.576 17.994 -3.100 1.00 87.12 105 HIS A C 1
ATOM 782 O O . HIS A 1 105 ? 0.375 17.898 -2.815 1.00 87.12 105 HIS A O 1
ATOM 788 N N . PRO A 1 106 ? 2.301 16.929 -3.486 1.00 88.44 106 PRO A N 1
ATOM 789 C CA . PRO A 1 106 ? 1.733 15.595 -3.472 1.00 88.44 106 PRO A CA 1
ATOM 790 C C . PRO A 1 106 ? 1.417 15.190 -2.033 1.00 88.44 106 PRO A C 1
ATOM 792 O O . PRO A 1 106 ? 2.152 15.534 -1.111 1.00 88.44 106 PRO A O 1
ATOM 795 N N . GLY A 1 107 ? 0.346 14.427 -1.833 1.00 85.19 107 GLY A N 1
ATOM 796 C CA . GLY A 1 107 ? -0.075 14.036 -0.489 1.00 85.19 107 GLY A CA 1
ATOM 797 C C . GLY A 1 107 ? 0.983 13.229 0.277 1.00 85.19 107 GLY A C 1
ATOM 798 O O . GLY A 1 107 ? 1.169 13.413 1.476 1.00 85.19 107 GLY A O 1
ATOM 799 N N . TYR A 1 108 ? 1.756 12.413 -0.439 1.00 87.38 108 TYR A N 1
ATOM 800 C CA . TYR A 1 108 ? 2.860 11.624 0.109 1.00 87.38 108 TYR A CA 1
ATOM 801 C C . TYR A 1 108 ? 4.157 12.423 0.340 1.00 87.38 108 TYR A C 1
ATOM 803 O O . TYR A 1 108 ? 5.184 11.823 0.638 1.00 87.38 108 TYR A O 1
ATOM 811 N N . ALA A 1 109 ? 4.142 13.758 0.214 1.00 87.56 109 ALA A N 1
ATOM 812 C CA . ALA A 1 109 ? 5.317 14.599 0.477 1.00 87.56 109 ALA A CA 1
ATOM 813 C C . ALA A 1 109 ? 5.806 14.521 1.934 1.00 87.56 109 ALA A C 1
ATOM 815 O O . ALA A 1 109 ? 6.977 14.764 2.188 1.00 87.56 109 ALA A O 1
ATOM 816 N N . GLU A 1 110 ? 4.924 14.174 2.877 1.00 87.62 110 GLU A N 1
ATOM 817 C CA . GLU A 1 110 ? 5.265 14.009 4.299 1.00 87.62 110 GLU A CA 1
ATOM 818 C C . GLU A 1 110 ? 6.004 12.687 4.595 1.00 87.62 110 GLU A C 1
ATOM 820 O O . GLU A 1 110 ? 6.382 12.433 5.737 1.00 87.62 110 GLU A O 1
ATOM 825 N N . PHE A 1 111 ? 6.171 11.805 3.603 1.00 94.00 111 PHE A N 1
ATOM 826 C CA . PHE A 1 111 ? 6.896 10.552 3.785 1.00 94.00 111 PHE A CA 1
ATOM 827 C C . PHE A 1 111 ? 8.409 10.750 3.614 1.00 94.00 111 PHE A C 1
ATOM 829 O O . PHE A 1 111 ? 8.883 11.018 2.515 1.00 94.00 111 PHE A O 1
ATOM 836 N N . GLU A 1 112 ? 9.167 10.528 4.691 1.00 92.62 112 GLU A N 1
ATOM 837 C CA . GLU A 1 112 ? 10.640 10.637 4.721 1.00 92.62 112 GLU A CA 1
ATOM 838 C C . GLU A 1 112 ? 11.346 9.294 5.003 1.00 92.62 112 GLU A C 1
ATOM 840 O O . GLU A 1 112 ? 12.552 9.236 5.244 1.00 92.62 112 GLU A O 1
ATOM 845 N N . GLY A 1 113 ? 10.602 8.185 5.021 1.00 93.94 113 GLY A N 1
ATOM 846 C CA . GLY A 1 113 ? 11.167 6.870 5.311 1.00 93.94 113 GLY A CA 1
ATOM 847 C C . GLY A 1 113 ? 12.057 6.349 4.179 1.00 93.94 113 GLY A C 1
ATOM 848 O O . GLY A 1 113 ? 11.811 6.604 3.009 1.00 93.94 113 GLY A O 1
ATOM 849 N N . THR A 1 114 ? 13.072 5.557 4.527 1.00 95.19 114 THR A N 1
ATOM 850 C CA . THR A 1 114 ? 14.011 4.953 3.558 1.00 95.19 114 THR A CA 1
ATOM 851 C C . THR A 1 114 ? 13.798 3.452 3.363 1.00 95.19 114 THR A C 1
ATOM 853 O O . THR A 1 114 ? 14.507 2.802 2.595 1.00 95.19 114 THR A O 1
ATOM 856 N N . THR A 1 115 ? 12.831 2.867 4.076 1.00 97.44 115 THR A N 1
ATOM 857 C CA . THR A 1 115 ? 12.577 1.423 4.073 1.00 97.44 115 THR A CA 1
ATOM 858 C C . THR A 1 115 ? 11.154 1.098 3.636 1.00 97.44 115 THR A C 1
ATOM 860 O O . THR A 1 115 ? 10.209 1.865 3.836 1.00 97.44 115 THR A O 1
ATOM 863 N N . VAL A 1 116 ? 10.962 -0.099 3.082 1.00 97.62 116 VAL A N 1
ATOM 864 C CA . VAL A 1 116 ? 9.624 -0.591 2.710 1.00 97.62 116 VAL A CA 1
ATOM 865 C C . VAL A 1 116 ? 8.718 -0.747 3.937 1.00 97.62 116 VAL A C 1
ATOM 867 O O . VAL A 1 116 ? 7.517 -0.503 3.861 1.00 97.62 116 VAL A O 1
ATOM 870 N N . ALA A 1 117 ? 9.298 -1.085 5.093 1.00 97.75 117 ALA A N 1
ATOM 871 C CA . ALA A 1 117 ? 8.569 -1.168 6.354 1.00 97.75 117 ALA A CA 1
ATOM 872 C C . ALA A 1 117 ? 8.045 0.205 6.803 1.00 97.75 117 ALA A C 1
ATOM 874 O O . ALA A 1 117 ? 6.875 0.309 7.169 1.00 97.75 117 ALA A O 1
ATOM 875 N N . SER A 1 118 ? 8.869 1.260 6.716 1.00 97.81 118 SER A N 1
ATOM 876 C CA . SER A 1 118 ? 8.425 2.631 7.003 1.00 97.81 118 SER A CA 1
ATOM 877 C C . SER A 1 118 ? 7.374 3.117 6.007 1.00 97.81 118 SER A C 1
ATOM 879 O O . SER A 1 118 ? 6.442 3.803 6.412 1.00 97.81 118 SER A O 1
ATOM 881 N N . LEU A 1 119 ? 7.471 2.726 4.731 1.00 98.25 119 LEU A N 1
ATOM 882 C CA . LEU A 1 119 ? 6.467 3.063 3.716 1.00 98.25 119 LEU A CA 1
ATOM 883 C C . LEU A 1 119 ? 5.104 2.444 4.041 1.00 98.25 119 LEU A C 1
ATOM 885 O O . LEU A 1 119 ? 4.087 3.135 4.016 1.00 98.25 119 LEU A O 1
ATOM 889 N N . LEU A 1 120 ? 5.076 1.155 4.393 1.00 98.44 120 LEU A N 1
ATOM 890 C CA . LEU A 1 120 ? 3.835 0.505 4.808 1.00 98.44 120 LEU A CA 1
ATOM 891 C C . LEU A 1 120 ? 3.271 1.135 6.088 1.00 98.44 120 LEU A C 1
ATOM 893 O O . LEU A 1 120 ? 2.070 1.388 6.160 1.00 98.44 120 LEU A O 1
ATOM 897 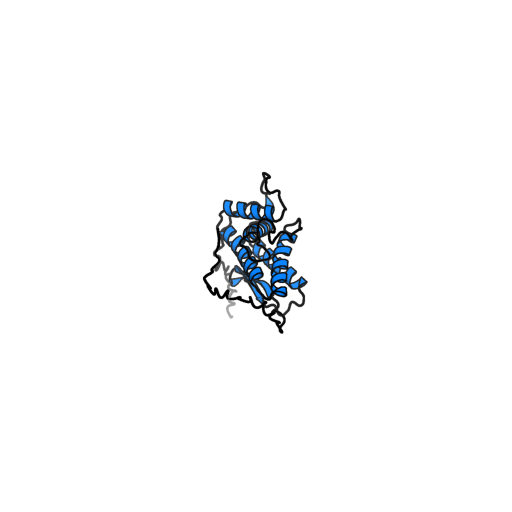N N . HIS A 1 121 ? 4.130 1.408 7.075 1.00 98.00 121 HIS A N 1
ATOM 898 C CA . HIS A 1 121 ? 3.717 2.080 8.305 1.00 98.00 121 HIS A CA 1
ATOM 899 C C . HIS A 1 121 ? 3.073 3.435 8.004 1.00 98.00 121 HIS A C 1
ATOM 901 O O . HIS A 1 121 ? 1.987 3.708 8.503 1.00 98.00 121 HIS A O 1
ATOM 907 N N . TYR A 1 122 ? 3.691 4.242 7.137 1.00 98.06 122 TYR A N 1
ATOM 908 C CA . TYR A 1 122 ? 3.160 5.536 6.717 1.00 98.06 122 TYR A CA 1
ATOM 909 C C . TYR A 1 122 ? 1.783 5.417 6.056 1.00 98.06 122 TYR A C 1
ATOM 911 O O . TYR A 1 122 ? 0.870 6.145 6.437 1.00 98.06 122 TYR A O 1
ATOM 919 N N . LEU A 1 123 ? 1.596 4.484 5.113 1.00 98.19 123 LEU A N 1
ATOM 920 C CA . LEU A 1 123 ? 0.296 4.272 4.458 1.00 98.19 123 LEU A CA 1
ATOM 921 C C . LEU A 1 123 ? -0.814 3.996 5.484 1.00 98.19 123 LEU A C 1
ATOM 923 O O . LEU A 1 123 ? -1.894 4.578 5.411 1.00 98.19 123 LEU A O 1
ATOM 927 N N . VAL A 1 124 ? -0.532 3.140 6.467 1.00 98.00 124 VAL A N 1
ATOM 928 C CA . VAL A 1 124 ? -1.484 2.781 7.526 1.00 98.00 124 VAL A CA 1
ATOM 929 C C . VAL A 1 124 ? -1.715 3.956 8.478 1.00 98.00 124 VAL A C 1
ATOM 931 O O . VAL A 1 124 ? -2.857 4.349 8.725 1.00 98.00 124 VAL A O 1
ATOM 934 N N . GLU A 1 125 ? -0.643 4.536 9.008 1.00 97.44 125 GLU A N 1
ATOM 935 C CA . GLU A 1 125 ? -0.691 5.631 9.974 1.00 97.44 125 GLU A CA 1
ATOM 936 C C . GLU A 1 125 ? -1.394 6.864 9.406 1.00 97.44 125 GLU A C 1
ATOM 938 O O . GLU A 1 125 ? -2.262 7.433 10.071 1.00 97.44 125 GLU A O 1
ATOM 943 N N . ALA A 1 126 ? -1.085 7.256 8.170 1.00 96.38 126 ALA A N 1
ATOM 944 C CA . ALA A 1 126 ? -1.677 8.425 7.536 1.00 96.38 126 ALA A CA 1
ATOM 945 C C . ALA A 1 12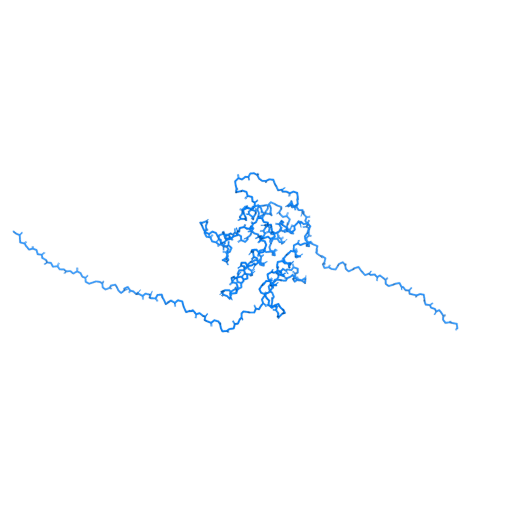6 ? -3.193 8.247 7.312 1.00 96.38 126 ALA A C 1
ATOM 947 O O . ALA A 1 126 ? -3.967 9.180 7.567 1.00 96.38 126 ALA A O 1
ATOM 948 N N . SER A 1 127 ? -3.643 7.041 6.935 1.00 96.44 127 SER A N 1
ATOM 949 C CA . SER A 1 127 ? -5.073 6.707 6.857 1.00 96.44 127 SER A CA 1
ATOM 950 C C . SER A 1 127 ? -5.765 6.799 8.213 1.00 96.44 127 SER A C 1
ATOM 952 O O . SER A 1 127 ? -6.820 7.429 8.327 1.00 96.44 127 SER A O 1
ATOM 954 N N . PHE A 1 128 ? -5.175 6.218 9.259 1.00 95.94 128 PHE A N 1
ATOM 955 C CA . PHE A 1 128 ? -5.762 6.265 10.599 1.00 95.94 128 PHE A CA 1
ATOM 956 C C . PHE A 1 128 ? -5.747 7.671 11.200 1.00 95.94 128 PHE A C 1
ATOM 958 O O . PHE A 1 128 ? -6.726 8.075 11.829 1.00 95.94 128 PHE A O 1
ATOM 965 N N . LYS A 1 129 ? -4.697 8.460 10.952 1.00 94.25 129 LYS A N 1
ATOM 966 C CA . LYS A 1 129 ? -4.635 9.874 11.336 1.00 94.25 129 LYS A CA 1
ATOM 967 C C . LYS A 1 129 ? -5.797 10.643 10.711 1.00 94.25 129 LYS A C 1
ATOM 969 O O . LYS A 1 129 ? -6.517 11.330 11.433 1.00 94.25 129 LYS A O 1
ATOM 974 N N . ARG A 1 130 ? -6.057 10.467 9.407 1.00 93.31 130 ARG A N 1
ATOM 975 C CA . ARG A 1 130 ? -7.234 11.061 8.745 1.00 93.31 130 ARG A CA 1
ATOM 976 C C . ARG A 1 130 ? -8.546 10.597 9.372 1.00 93.31 130 ARG A C 1
ATOM 978 O O . ARG A 1 130 ? -9.391 11.443 9.659 1.00 93.31 130 ARG A O 1
ATOM 985 N N . TYR A 1 131 ? -8.694 9.300 9.629 1.00 93.56 131 TYR A N 1
ATOM 986 C CA . TYR A 1 131 ? -9.889 8.747 10.265 1.00 93.56 131 TYR A CA 1
ATOM 987 C C . TYR A 1 131 ? -10.152 9.358 11.646 1.00 93.56 131 TYR A C 1
ATOM 989 O O . TYR A 1 131 ? -11.258 9.821 11.925 1.00 93.56 131 TYR A O 1
ATOM 997 N N . TRP A 1 132 ? -9.137 9.438 12.504 1.00 91.94 132 TRP A N 1
ATOM 998 C CA . TRP A 1 132 ? -9.294 10.000 13.845 1.00 91.94 132 TRP A CA 1
ATOM 999 C C . TRP A 1 132 ? -9.528 11.513 13.836 1.00 91.94 132 TRP A C 1
ATOM 1001 O O . TRP A 1 132 ? -10.314 12.000 14.651 1.00 91.94 132 TRP A O 1
ATOM 1011 N N . THR A 1 133 ? -8.881 12.250 12.926 1.00 90.88 133 THR A N 1
ATOM 1012 C CA . THR A 1 133 ? -9.015 13.712 12.829 1.00 90.88 133 THR A CA 1
ATOM 1013 C C . THR A 1 133 ? -10.344 14.137 12.209 1.00 90.88 133 THR A C 1
ATOM 1015 O O . THR A 1 133 ? -10.989 15.039 12.734 1.00 90.88 133 THR A O 1
ATOM 1018 N N . TYR A 1 134 ? -10.766 13.500 11.114 1.00 88.75 134 TYR A N 1
ATOM 1019 C CA . TYR A 1 134 ? -11.908 13.955 10.308 1.00 88.75 134 TYR A CA 1
ATOM 1020 C C . TYR A 1 134 ? -13.138 13.052 10.406 1.00 88.75 134 TYR A C 1
ATOM 1022 O O . TYR A 1 134 ? -14.161 13.359 9.804 1.00 88.75 134 TYR A O 1
ATOM 1030 N N . ARG A 1 135 ? -13.052 11.937 11.143 1.00 84.38 135 ARG A N 1
ATOM 1031 C CA . ARG A 1 135 ? -14.136 10.951 11.316 1.00 84.38 135 ARG A CA 1
ATOM 1032 C C . ARG A 1 135 ? -14.629 10.307 10.013 1.00 84.38 135 ARG A C 1
ATOM 1034 O O . ARG A 1 135 ? -15.660 9.647 10.006 1.00 84.38 135 ARG A O 1
ATOM 1041 N N . GLY A 1 136 ? -13.865 10.444 8.929 1.00 87.50 136 GLY A N 1
ATOM 1042 C CA . GLY A 1 136 ? -14.128 9.821 7.634 1.00 87.50 136 GLY A CA 1
ATOM 1043 C C . GLY A 1 136 ? -13.267 8.580 7.416 1.00 87.50 136 GLY A C 1
ATOM 1044 O O . GLY A 1 136 ? -12.071 8.586 7.707 1.00 87.50 136 GLY A O 1
ATOM 1045 N N . ARG A 1 137 ? -13.865 7.516 6.875 1.00 93.50 137 ARG A N 1
ATOM 1046 C CA . ARG A 1 137 ? -13.161 6.262 6.554 1.00 93.50 137 ARG A CA 1
ATOM 1047 C C . ARG A 1 137 ? -12.504 6.241 5.176 1.00 93.50 137 ARG A C 1
ATOM 1049 O O . ARG A 1 137 ? -11.768 5.312 4.879 1.00 93.50 137 ARG A O 1
ATOM 1056 N N . GLU A 1 138 ? -12.717 7.269 4.364 1.00 94.88 138 GLU A N 1
ATOM 1057 C CA . GLU A 1 138 ? -12.336 7.288 2.950 1.00 94.88 138 GLU A CA 1
ATOM 1058 C C . GLU A 1 138 ? -10.865 6.917 2.702 1.00 94.88 138 GLU A C 1
ATOM 1060 O O . GLU A 1 138 ? -10.582 6.037 1.898 1.00 94.88 138 GLU A O 1
ATOM 1065 N N . ALA A 1 139 ? -9.922 7.515 3.439 1.00 95.19 139 ALA A N 1
ATOM 1066 C CA . ALA A 1 139 ? -8.498 7.197 3.305 1.00 95.19 139 ALA A CA 1
ATOM 1067 C C . ALA A 1 139 ? -8.163 5.757 3.737 1.00 95.19 139 ALA A C 1
ATOM 1069 O O . ALA A 1 139 ? -7.261 5.126 3.184 1.00 95.19 139 ALA A O 1
ATOM 1070 N N . LEU A 1 140 ? -8.874 5.230 4.737 1.00 96.12 140 LEU A N 1
ATOM 1071 C CA . LEU A 1 140 ? -8.690 3.864 5.221 1.00 96.12 140 LEU A CA 1
ATOM 1072 C C . LEU A 1 140 ? -9.212 2.857 4.194 1.00 96.12 140 LEU A C 1
ATOM 1074 O O . LEU A 1 140 ? -8.472 1.966 3.781 1.00 96.12 140 LEU A O 1
ATOM 1078 N N . ASP A 1 141 ? -10.445 3.050 3.729 1.00 97.06 141 ASP A N 1
ATOM 1079 C CA . ASP A 1 141 ? -11.084 2.194 2.729 1.00 97.06 141 ASP A CA 1
ATOM 1080 C C . ASP A 1 141 ? -10.329 2.254 1.387 1.00 97.06 141 ASP A C 1
ATOM 1082 O O . ASP A 1 141 ? -10.187 1.244 0.698 1.00 97.06 141 ASP A O 1
ATOM 1086 N N . PHE A 1 142 ? -9.761 3.416 1.046 1.00 97.88 142 PHE A N 1
ATOM 1087 C CA . PHE A 1 142 ? -8.886 3.580 -0.111 1.00 97.88 142 PHE A CA 1
ATOM 1088 C C . PHE A 1 142 ? -7.620 2.720 -0.020 1.00 97.88 142 PHE A C 1
ATOM 1090 O O . PHE A 1 142 ? -7.322 1.986 -0.960 1.00 97.88 142 PHE A O 1
ATOM 1097 N N . VAL A 1 143 ? -6.896 2.758 1.106 1.00 98.00 143 VAL A N 1
ATOM 1098 C CA . VAL A 1 143 ? -5.694 1.922 1.292 1.00 98.00 143 VAL A CA 1
ATOM 1099 C C . VAL A 1 143 ? -6.048 0.443 1.261 1.00 98.00 143 VAL A C 1
ATOM 1101 O O . VAL A 1 143 ? -5.350 -0.326 0.603 1.00 98.00 143 VAL A O 1
ATOM 1104 N N . VAL A 1 144 ? -7.147 0.047 1.907 1.00 98.25 144 VAL A N 1
ATOM 1105 C CA . VAL A 1 144 ? -7.649 -1.333 1.851 1.00 98.25 144 VAL A CA 1
ATOM 1106 C C . VAL A 1 144 ? -7.885 -1.766 0.404 1.00 98.25 144 VAL A C 1
ATOM 1108 O O . VAL A 1 144 ? -7.410 -2.824 -0.011 1.00 98.25 144 VAL A O 1
ATOM 1111 N N . ARG A 1 145 ? -8.545 -0.922 -0.397 1.00 98.38 145 ARG A N 1
ATOM 1112 C CA . ARG A 1 145 ? -8.769 -1.184 -1.821 1.00 98.38 145 ARG A CA 1
ATOM 1113 C C . ARG A 1 145 ? -7.460 -1.309 -2.599 1.00 98.38 145 ARG A C 1
ATOM 1115 O O . ARG A 1 145 ? -7.327 -2.254 -3.367 1.00 98.38 145 ARG A O 1
ATOM 1122 N N . CYS A 1 146 ? -6.492 -0.414 -2.392 1.00 98.50 146 CYS A N 1
ATOM 1123 C CA . CYS A 1 146 ? -5.184 -0.497 -3.051 1.00 98.50 146 CYS A CA 1
ATOM 1124 C C . CYS A 1 146 ? -4.426 -1.779 -2.680 1.00 98.50 146 CYS A C 1
ATOM 1126 O O . CYS A 1 146 ? -3.824 -2.393 -3.556 1.00 98.50 146 CYS A O 1
ATOM 1128 N N . VAL A 1 147 ? -4.473 -2.200 -1.411 1.00 98.50 147 VAL A N 1
ATOM 1129 C CA . VAL A 1 147 ? -3.837 -3.443 -0.940 1.00 98.50 147 VAL A CA 1
ATOM 1130 C C . VAL A 1 147 ? -4.471 -4.667 -1.598 1.00 98.50 147 VAL A C 1
ATOM 1132 O O . VAL A 1 147 ? -3.757 -5.504 -2.150 1.00 98.50 147 VAL A O 1
ATOM 1135 N N . ASN A 1 148 ? -5.803 -4.752 -1.595 1.00 98.38 148 ASN A N 1
ATOM 1136 C CA . ASN A 1 148 ? -6.520 -5.838 -2.263 1.00 98.38 148 ASN A CA 1
ATOM 1137 C C . ASN A 1 148 ? -6.223 -5.846 -3.769 1.00 98.38 148 ASN A C 1
ATOM 1139 O O . ASN A 1 148 ? -5.842 -6.875 -4.318 1.00 98.38 148 ASN A O 1
ATOM 1143 N N . GLN A 1 149 ? -6.287 -4.684 -4.424 1.00 97.81 149 GLN A N 1
ATOM 1144 C CA . GLN A 1 149 ? -6.002 -4.552 -5.852 1.00 97.81 149 GLN A CA 1
ATOM 1145 C C . GLN A 1 149 ? -4.559 -4.939 -6.204 1.00 97.81 149 GLN A C 1
ATOM 1147 O O . GLN A 1 149 ? -4.342 -5.571 -7.233 1.00 97.81 149 GLN A O 1
ATOM 1152 N N . ALA A 1 150 ? -3.571 -4.610 -5.367 1.00 97.81 150 ALA A N 1
ATOM 1153 C CA . ALA A 1 150 ? -2.188 -5.030 -5.586 1.00 97.81 150 ALA A CA 1
ATOM 1154 C C . ALA A 1 150 ? -2.054 -6.562 -5.620 1.00 97.81 150 ALA A C 1
ATOM 1156 O O . ALA A 1 150 ? -1.306 -7.095 -6.442 1.00 97.81 150 ALA A O 1
ATOM 1157 N N . ARG A 1 151 ? -2.798 -7.270 -4.762 1.00 95.62 151 ARG A N 1
ATOM 1158 C CA . ARG A 1 151 ? -2.812 -8.737 -4.730 1.00 95.62 151 ARG A CA 1
ATOM 1159 C C . ARG A 1 151 ? -3.588 -9.332 -5.908 1.00 95.62 151 ARG A C 1
ATOM 1161 O O . ARG A 1 151 ? -3.095 -10.259 -6.541 1.00 95.62 151 ARG A O 1
ATOM 1168 N N . GLU A 1 152 ? -4.738 -8.764 -6.258 1.00 95.44 152 GLU A N 1
ATOM 1169 C CA . GLU A 1 152 ? -5.503 -9.196 -7.437 1.00 95.44 152 GLU A CA 1
ATOM 1170 C C . GLU A 1 152 ? -4.703 -9.016 -8.736 1.00 95.44 152 GLU A C 1
ATOM 1172 O O . GLU A 1 152 ? -4.645 -9.923 -9.562 1.00 95.44 152 GLU A O 1
ATOM 1177 N N . LEU A 1 153 ? -3.991 -7.894 -8.896 1.00 95.75 153 LEU A N 1
ATOM 1178 C CA . LEU A 1 153 ? -3.092 -7.681 -10.037 1.00 95.75 153 LEU A CA 1
ATOM 1179 C C . LEU A 1 153 ? -1.959 -8.710 -10.080 1.00 95.75 153 LEU A C 1
ATOM 1181 O O . LEU A 1 153 ? -1.561 -9.141 -11.161 1.00 95.75 153 LEU A O 1
ATOM 1185 N N . GLN A 1 154 ? -1.446 -9.107 -8.914 1.00 95.75 154 GLN A N 1
ATOM 1186 C CA . GLN A 1 154 ? -0.423 -10.140 -8.814 1.00 95.75 154 GLN A CA 1
ATOM 1187 C C . GLN A 1 154 ? -0.953 -11.504 -9.292 1.00 95.75 154 GLN A C 1
ATOM 1189 O O . GLN A 1 154 ? -0.252 -12.169 -10.054 1.00 95.75 154 GLN A O 1
ATOM 1194 N N . TYR A 1 155 ? -2.190 -11.875 -8.946 1.00 94.19 155 TYR A N 1
ATOM 1195 C CA . TYR A 1 155 ? -2.834 -13.096 -9.456 1.00 94.19 155 TYR A CA 1
ATOM 1196 C C . TYR A 1 155 ? -3.249 -13.013 -10.929 1.00 94.19 155 TYR A C 1
ATOM 1198 O O . TYR A 1 155 ? -3.237 -14.028 -11.621 1.00 94.19 155 TYR A O 1
ATOM 1206 N N . ALA A 1 156 ? -3.565 -11.819 -11.438 1.00 93.00 156 ALA A N 1
ATOM 1207 C CA . ALA A 1 156 ? -3.833 -11.613 -12.861 1.00 93.00 156 ALA A CA 1
ATOM 1208 C C . ALA A 1 156 ? -2.588 -11.851 -13.742 1.00 93.00 156 ALA A C 1
ATOM 1210 O O . ALA A 1 156 ? -2.713 -12.053 -14.948 1.00 93.00 156 ALA A O 1
ATOM 1211 N N . GLY A 1 157 ? -1.383 -11.829 -13.157 1.00 89.69 157 GLY A N 1
ATOM 1212 C CA . GLY A 1 157 ? -0.149 -12.266 -13.817 1.00 89.69 157 GLY A CA 1
ATOM 1213 C C . GLY A 1 157 ? 0.420 -11.304 -14.865 1.00 89.69 157 GLY A C 1
ATOM 1214 O O . GLY A 1 157 ? 1.361 -11.667 -15.568 1.00 89.69 157 GLY A O 1
ATOM 1215 N N . ASN A 1 158 ? -0.098 -10.074 -14.979 1.00 91.50 158 ASN A N 1
ATOM 1216 C CA . ASN A 1 158 ? 0.472 -9.070 -15.881 1.00 91.50 158 ASN A CA 1
ATOM 1217 C C . ASN A 1 158 ? 1.735 -8.445 -15.260 1.00 91.50 158 ASN A C 1
ATOM 1219 O O . ASN A 1 158 ? 1.678 -7.467 -14.505 1.00 91.50 158 ASN A O 1
ATOM 1223 N N . ALA A 1 159 ? 2.886 -9.041 -15.576 1.00 93.62 159 ALA A N 1
ATOM 1224 C CA . ALA A 1 159 ? 4.181 -8.644 -15.038 1.00 93.62 159 ALA A CA 1
ATOM 1225 C C . ALA A 1 159 ? 4.546 -7.186 -15.358 1.00 93.62 159 ALA A C 1
ATOM 1227 O O . ALA A 1 159 ? 5.115 -6.515 -14.494 1.00 93.62 159 ALA A O 1
ATOM 1228 N N . ASP A 1 160 ? 4.199 -6.693 -16.550 1.00 94.81 160 ASP A N 1
ATOM 1229 C CA . ASP A 1 160 ? 4.541 -5.342 -17.004 1.00 94.81 160 ASP A CA 1
ATOM 1230 C C . ASP A 1 160 ? 3.811 -4.285 -16.180 1.00 94.81 160 ASP A C 1
ATOM 1232 O O . ASP A 1 160 ? 4.453 -3.408 -15.601 1.00 94.81 160 ASP A O 1
ATOM 1236 N N . VAL A 1 161 ? 2.493 -4.439 -16.011 1.00 95.62 161 VAL A N 1
ATOM 1237 C CA . VAL A 1 161 ? 1.679 -3.544 -15.172 1.00 95.62 161 VAL A CA 1
ATOM 1238 C C . VAL A 1 161 ? 2.177 -3.551 -13.726 1.00 95.62 161 VAL A C 1
ATOM 1240 O O . VAL A 1 161 ? 2.316 -2.499 -13.099 1.00 95.62 161 VAL A O 1
ATOM 1243 N N . LEU A 1 162 ? 2.495 -4.727 -13.179 1.00 96.19 162 LEU A N 1
ATOM 1244 C CA . LEU A 1 162 ? 3.022 -4.830 -11.817 1.00 96.19 162 LEU A CA 1
ATOM 1245 C C . LEU A 1 162 ? 4.406 -4.189 -11.681 1.00 96.19 162 LEU A C 1
ATOM 1247 O O . LEU A 1 162 ? 4.684 -3.560 -10.661 1.00 96.19 162 LEU A O 1
ATOM 1251 N N . ASN A 1 163 ? 5.282 -4.355 -12.673 1.00 96.44 163 ASN A N 1
ATOM 1252 C CA . ASN A 1 163 ? 6.607 -3.739 -12.676 1.00 96.44 163 ASN A CA 1
ATOM 1253 C C . ASN A 1 163 ? 6.498 -2.218 -12.775 1.00 96.44 163 ASN A C 1
ATOM 1255 O O . ASN A 1 163 ? 7.179 -1.520 -12.024 1.00 96.44 163 ASN A O 1
ATOM 1259 N N . GLU A 1 164 ? 5.617 -1.709 -13.632 1.00 96.12 164 GLU A N 1
ATOM 1260 C CA . GLU A 1 164 ? 5.352 -0.279 -13.756 1.00 96.12 164 GLU A CA 1
ATOM 1261 C C . GLU A 1 164 ? 4.844 0.305 -12.432 1.00 96.12 164 GLU A C 1
ATOM 1263 O O . GLU A 1 164 ? 5.420 1.269 -11.920 1.00 96.12 164 GLU A O 1
ATOM 1268 N N . LEU A 1 165 ? 3.827 -0.313 -11.822 1.00 97.69 165 LEU A N 1
ATOM 1269 C CA . LEU A 1 165 ? 3.274 0.133 -10.540 1.00 97.69 165 LEU A CA 1
ATOM 1270 C C . LEU A 1 165 ? 4.295 0.046 -9.407 1.00 97.69 165 LEU A C 1
ATOM 1272 O O . LEU A 1 165 ? 4.410 0.976 -8.608 1.00 97.69 165 LEU A O 1
ATOM 1276 N N . MET A 1 166 ? 5.064 -1.040 -9.344 1.00 97.69 166 MET A N 1
ATOM 1277 C CA . MET A 1 166 ? 6.124 -1.200 -8.353 1.00 97.69 166 MET A CA 1
ATOM 1278 C C . MET A 1 166 ? 7.179 -0.097 -8.507 1.00 97.69 166 MET A C 1
ATOM 1280 O O . MET A 1 166 ? 7.500 0.577 -7.529 1.00 97.69 166 MET A O 1
ATOM 1284 N N . LEU A 1 167 ? 7.688 0.133 -9.721 1.00 96.50 167 LEU A N 1
ATOM 1285 C CA . LEU A 1 167 ? 8.681 1.176 -9.990 1.00 96.50 167 LEU A CA 1
ATOM 1286 C C . LEU A 1 167 ? 8.117 2.575 -9.713 1.00 96.50 167 LEU A C 1
ATOM 1288 O O . LEU A 1 167 ? 8.819 3.404 -9.132 1.00 96.50 167 LEU A O 1
ATOM 1292 N N . LYS A 1 168 ? 6.847 2.835 -10.055 1.00 95.81 168 LYS A N 1
ATOM 1293 C CA . LYS A 1 168 ? 6.136 4.067 -9.676 1.00 95.81 168 LYS A CA 1
ATOM 1294 C C . LYS A 1 168 ? 6.143 4.236 -8.157 1.00 95.81 168 LYS A C 1
ATOM 1296 O O . LYS A 1 168 ? 6.540 5.295 -7.679 1.00 95.81 168 LYS A O 1
ATOM 1301 N N . GLY A 1 169 ? 5.780 3.201 -7.400 1.00 96.81 169 GLY A N 1
ATOM 1302 C CA . GLY A 1 169 ? 5.796 3.218 -5.937 1.00 96.81 169 GLY A CA 1
ATOM 1303 C C . GLY A 1 169 ? 7.183 3.487 -5.356 1.00 96.81 169 GLY A C 1
ATOM 1304 O O . GLY A 1 169 ? 7.328 4.355 -4.499 1.00 96.81 169 GLY A O 1
ATOM 1305 N N . MET A 1 170 ? 8.220 2.819 -5.871 1.00 96.75 170 MET A N 1
ATOM 1306 C CA . MET A 1 170 ? 9.611 3.040 -5.453 1.00 96.75 170 MET A CA 1
ATOM 1307 C C . MET A 1 170 ? 10.066 4.486 -5.709 1.00 96.75 170 MET A C 1
ATOM 1309 O O . MET A 1 170 ? 10.672 5.099 -4.831 1.00 96.75 170 MET A O 1
ATOM 1313 N N . LYS A 1 171 ? 9.747 5.045 -6.886 1.00 95.00 171 LYS A N 1
ATOM 1314 C CA . LYS A 1 171 ? 10.070 6.435 -7.258 1.00 95.00 171 LYS A CA 1
ATOM 1315 C C . LYS A 1 171 ? 9.337 7.447 -6.385 1.00 95.00 171 LYS A C 1
ATOM 1317 O O . LYS A 1 171 ? 9.917 8.443 -5.969 1.00 95.00 171 LYS A O 1
ATOM 1322 N N . LYS A 1 172 ? 8.049 7.217 -6.134 1.00 94.56 172 LYS A N 1
ATOM 1323 C CA . LYS A 1 172 ? 7.193 8.116 -5.347 1.00 94.56 172 LYS A CA 1
ATOM 1324 C C . LYS A 1 172 ? 7.548 8.095 -3.860 1.00 94.56 172 LYS A C 1
ATOM 1326 O O . LYS A 1 172 ? 7.460 9.132 -3.220 1.00 94.56 172 LYS A O 1
ATOM 1331 N N . ALA A 1 173 ? 8.009 6.953 -3.356 1.00 95.00 173 ALA A N 1
ATOM 1332 C CA . ALA A 1 173 ? 8.563 6.812 -2.013 1.00 95.00 173 ALA A CA 1
ATOM 1333 C C . ALA A 1 173 ? 10.002 7.353 -1.881 1.00 95.00 173 ALA A C 1
ATOM 1335 O O . ALA A 1 173 ? 10.568 7.294 -0.800 1.00 95.00 173 ALA A O 1
ATOM 1336 N N . GLY A 1 174 ? 10.636 7.818 -2.965 1.00 94.12 174 GLY A N 1
ATOM 1337 C CA . GLY A 1 174 ? 12.022 8.299 -2.930 1.00 94.12 174 GLY A CA 1
ATOM 1338 C C . GLY A 1 174 ? 13.074 7.203 -2.723 1.00 94.12 174 GLY A C 1
ATOM 1339 O O . GLY A 1 174 ? 14.243 7.509 -2.516 1.00 94.12 174 GLY A O 1
ATOM 1340 N N . HIS A 1 175 ? 12.698 5.922 -2.805 1.00 95.38 175 HIS A N 1
ATOM 1341 C CA . HIS A 1 175 ? 13.631 4.804 -2.619 1.00 95.38 175 HIS A CA 1
ATOM 1342 C C . HIS A 1 175 ? 14.507 4.558 -3.860 1.00 95.38 175 HIS A C 1
ATOM 1344 O O . HIS A 1 175 ? 15.516 3.864 -3.767 1.00 95.38 175 HIS A O 1
ATOM 1350 N N . ILE A 1 176 ? 14.121 5.104 -5.022 1.00 94.50 176 ILE A N 1
ATOM 1351 C CA . ILE A 1 176 ? 14.937 5.138 -6.244 1.00 94.50 176 ILE A CA 1
ATOM 1352 C C . ILE A 1 176 ? 14.795 6.492 -6.959 1.00 94.50 176 ILE A C 1
ATOM 1354 O O . ILE A 1 176 ? 13.765 7.157 -6.804 1.00 94.50 176 ILE A O 1
ATOM 1358 N N . PRO A 1 177 ? 15.772 6.890 -7.796 1.00 91.56 177 PRO A N 1
ATOM 1359 C CA . PRO A 1 177 ? 15.698 8.134 -8.557 1.00 91.56 177 PRO A CA 1
ATOM 1360 C C . PRO A 1 177 ? 14.610 8.088 -9.639 1.00 91.56 177 PRO A C 1
ATOM 1362 O O . PRO A 1 177 ? 14.325 7.042 -10.224 1.00 91.56 177 PRO A O 1
ATOM 1365 N N . TRP A 1 178 ? 14.045 9.249 -9.981 1.00 87.19 178 TRP A N 1
ATOM 1366 C CA . TRP A 1 178 ? 13.012 9.359 -11.021 1.00 87.19 178 TRP A CA 1
ATOM 1367 C C . TRP A 1 178 ? 13.510 9.024 -12.432 1.00 87.19 178 TRP A C 1
ATOM 1369 O O . TRP A 1 178 ? 12.807 8.338 -13.182 1.00 87.19 178 TRP A O 1
ATOM 1379 N N . ASN A 1 179 ? 14.722 9.477 -12.758 1.00 87.19 179 ASN A N 1
ATOM 1380 C CA . ASN A 1 179 ? 15.278 9.479 -14.116 1.00 87.19 179 ASN A CA 1
ATOM 1381 C C . ASN A 1 179 ? 16.442 8.490 -14.295 1.00 87.19 179 ASN A C 1
ATOM 1383 O O . ASN A 1 179 ? 17.211 8.612 -15.242 1.00 87.19 179 ASN A O 1
ATOM 1387 N N . ALA A 1 180 ? 16.605 7.533 -13.380 1.00 82.38 180 ALA A N 1
ATOM 1388 C CA . ALA A 1 180 ? 17.649 6.520 -13.486 1.00 82.38 180 ALA A CA 1
ATOM 1389 C C . ALA A 1 180 ? 17.127 5.254 -14.175 1.00 82.38 180 ALA A C 1
ATOM 1391 O O . ALA A 1 180 ? 15.986 4.837 -13.960 1.00 82.38 180 ALA A O 1
ATOM 1392 N N . LEU A 1 181 ? 17.998 4.613 -14.956 1.00 82.50 181 LEU A N 1
ATOM 1393 C CA . LEU A 1 181 ? 17.825 3.216 -15.342 1.00 82.50 181 LEU A CA 1
ATOM 1394 C C . LEU A 1 181 ? 18.022 2.365 -14.084 1.00 82.50 181 LEU A C 1
ATOM 1396 O O . LEU A 1 181 ? 19.106 2.349 -13.505 1.00 82.50 181 LEU A O 1
ATOM 1400 N N . VAL A 1 182 ? 16.959 1.701 -13.634 1.00 85.69 182 VAL A N 1
ATOM 1401 C CA . VAL A 1 182 ? 16.976 0.884 -12.417 1.00 85.69 182 VAL A CA 1
ATOM 1402 C C . VAL A 1 182 ? 16.699 -0.561 -12.790 1.00 85.69 182 VAL A C 1
ATOM 1404 O O . VAL A 1 182 ? 15.637 -0.888 -13.316 1.00 85.69 182 VAL A O 1
ATOM 1407 N N . THR A 1 183 ? 17.646 -1.437 -12.474 1.00 91.56 183 THR A N 1
ATOM 1408 C CA . THR A 1 183 ? 17.441 -2.883 -12.552 1.00 91.56 183 THR A CA 1
ATOM 1409 C C . THR A 1 183 ? 16.606 -3.332 -11.361 1.00 91.56 183 THR A C 1
ATOM 1411 O O . THR A 1 183 ? 16.958 -3.049 -10.216 1.00 91.56 183 THR A O 1
ATOM 1414 N N . ILE A 1 184 ? 15.515 -4.058 -11.614 1.00 93.38 184 ILE A N 1
ATOM 1415 C CA . ILE A 1 184 ? 14.687 -4.630 -10.547 1.00 93.38 184 ILE A CA 1
ATOM 1416 C C . ILE A 1 184 ? 15.515 -5.680 -9.780 1.00 93.38 184 ILE A C 1
ATOM 1418 O O . ILE A 1 184 ? 15.936 -6.674 -10.390 1.00 93.38 184 ILE A O 1
ATOM 1422 N N . PRO A 1 185 ? 15.735 -5.499 -8.461 1.00 93.31 185 PRO A N 1
ATOM 1423 C CA . PRO A 1 185 ? 16.441 -6.476 -7.638 1.00 93.31 185 PRO A CA 1
ATOM 1424 C C . PRO A 1 185 ? 15.750 -7.840 -7.667 1.00 93.31 185 PRO A C 1
ATOM 1426 O O . PRO A 1 185 ? 14.523 -7.904 -7.692 1.00 93.31 185 PRO A O 1
ATOM 1429 N N . GLU A 1 186 ? 16.523 -8.925 -7.585 1.00 94.19 186 GLU A N 1
ATOM 1430 C CA . GLU A 1 186 ? 16.008 -10.305 -7.642 1.00 94.19 186 GLU A CA 1
ATOM 1431 C C . GLU A 1 186 ? 14.849 -10.545 -6.662 1.00 94.19 186 GLU A C 1
ATOM 1433 O O . GLU A 1 186 ? 13.799 -11.057 -7.040 1.00 94.19 186 GLU A O 1
ATOM 1438 N N . ALA A 1 187 ? 14.990 -10.073 -5.420 1.00 94.19 187 ALA A N 1
ATOM 1439 C CA . ALA A 1 187 ? 13.972 -10.217 -4.377 1.00 94.19 187 ALA A CA 1
ATOM 1440 C C . ALA A 1 187 ? 12.640 -9.503 -4.687 1.00 94.19 187 ALA A C 1
ATOM 1442 O O . ALA A 1 187 ? 11.631 -9.782 -4.039 1.00 94.19 187 ALA A O 1
ATOM 1443 N N . LEU A 1 188 ? 12.632 -8.570 -5.643 1.00 96.12 188 LEU A N 1
ATOM 1444 C CA . LEU A 1 188 ? 11.456 -7.813 -6.068 1.00 96.12 188 LEU A CA 1
ATOM 1445 C C . LEU A 1 188 ? 10.949 -8.233 -7.449 1.00 96.12 188 LEU A C 1
ATOM 1447 O O . LEU A 1 188 ? 9.985 -7.636 -7.926 1.00 96.12 188 LEU A O 1
ATOM 1451 N N . ARG A 1 189 ? 11.556 -9.224 -8.110 1.00 94.88 189 ARG A N 1
ATOM 1452 C CA . ARG A 1 189 ? 11.094 -9.680 -9.426 1.00 94.88 189 ARG A CA 1
ATOM 1453 C C . ARG A 1 189 ? 9.709 -10.314 -9.334 1.00 94.88 189 ARG A C 1
ATOM 1455 O O . ARG A 1 189 ? 9.344 -10.922 -8.326 1.00 94.88 189 ARG A O 1
ATOM 1462 N N . HIS A 1 190 ? 8.928 -10.149 -10.398 1.00 94.25 190 HIS A N 1
ATOM 1463 C CA . HIS A 1 190 ? 7.655 -10.845 -10.518 1.00 94.25 190 HIS A CA 1
ATOM 1464 C C . HIS A 1 190 ? 7.894 -12.353 -10.574 1.00 94.25 190 HIS A C 1
ATOM 1466 O O . HIS A 1 190 ? 8.842 -12.823 -11.203 1.00 94.25 190 HIS A O 1
ATOM 1472 N N . ARG A 1 191 ? 7.000 -13.102 -9.937 1.00 93.62 191 ARG A N 1
ATOM 1473 C CA . ARG A 1 191 ? 6.887 -14.548 -10.083 1.00 93.62 191 ARG A CA 1
ATOM 1474 C C . ARG A 1 191 ? 5.438 -14.835 -10.397 1.00 93.62 191 ARG A C 1
ATOM 1476 O O . ARG A 1 191 ? 4.562 -14.366 -9.670 1.00 93.62 191 ARG A O 1
ATOM 1483 N N . GLN A 1 192 ? 5.213 -15.563 -11.482 1.00 90.75 192 GLN A N 1
ATOM 1484 C CA . GLN A 1 192 ? 3.868 -15.926 -11.877 1.00 90.75 192 GLN A CA 1
ATOM 1485 C C . GLN A 1 192 ? 3.276 -16.860 -10.826 1.00 90.75 192 GLN A C 1
ATOM 1487 O O . GLN A 1 192 ? 3.911 -17.816 -10.368 1.00 90.75 192 GLN A O 1
ATOM 1492 N N . GLU A 1 193 ? 2.048 -16.569 -10.436 1.00 91.06 193 GLU A N 1
ATOM 1493 C CA . GLU A 1 193 ? 1.270 -17.421 -9.562 1.00 91.06 193 GLU A CA 1
ATOM 1494 C C . GLU A 1 193 ? -0.187 -17.359 -9.988 1.00 91.06 193 GLU A C 1
ATOM 1496 O O . GLU A 1 193 ? -0.696 -16.311 -10.375 1.00 91.06 193 GLU A O 1
ATOM 1501 N N . THR A 1 194 ? -0.846 -18.503 -9.938 1.00 84.19 194 THR A N 1
ATOM 1502 C CA . THR A 1 194 ? -2.282 -18.608 -10.143 1.00 84.19 194 THR A CA 1
ATOM 1503 C C . THR A 1 194 ? -2.964 -18.505 -8.792 1.00 84.19 194 THR A C 1
ATOM 1505 O O . THR A 1 194 ? -2.452 -19.035 -7.799 1.00 84.19 194 THR A O 1
ATOM 1508 N N . ARG A 1 195 ? -4.131 -17.857 -8.749 1.00 81.31 195 ARG A N 1
ATOM 1509 C CA . ARG A 1 195 ? -5.023 -17.998 -7.600 1.00 81.31 195 ARG A CA 1
ATOM 1510 C C . ARG A 1 195 ? -5.346 -19.484 -7.485 1.00 81.31 195 ARG A C 1
ATOM 1512 O O . ARG A 1 195 ? -5.820 -20.090 -8.441 1.00 81.31 195 ARG A O 1
ATOM 1519 N N . SER A 1 196 ? -4.992 -20.100 -6.364 1.00 68.88 196 SER A N 1
ATOM 1520 C CA . SER A 1 196 ? -5.435 -21.463 -6.113 1.00 68.88 196 SER A CA 1
ATOM 1521 C C . SER A 1 196 ? -6.942 -21.394 -5.907 1.00 68.88 196 SER A C 1
ATOM 1523 O O . SER A 1 196 ? -7.377 -20.904 -4.868 1.00 68.88 196 SER A O 1
ATOM 1525 N N . ASP A 1 197 ? -7.727 -21.915 -6.849 1.00 53.53 197 ASP A N 1
ATOM 1526 C CA . ASP A 1 197 ? -9.170 -22.162 -6.683 1.00 53.53 197 ASP A CA 1
ATOM 1527 C C . ASP A 1 197 ? -9.435 -23.289 -5.668 1.00 53.53 197 ASP A C 1
ATOM 1529 O O . ASP A 1 197 ? -10.381 -24.059 -5.793 1.00 53.53 197 ASP A O 1
ATOM 1533 N N . ALA A 1 198 ? -8.590 -23.415 -4.642 1.00 49.81 198 ALA A N 1
ATOM 1534 C CA . ALA A 1 198 ? -8.689 -24.416 -3.598 1.00 49.81 198 ALA A CA 1
ATOM 1535 C C . ALA A 1 198 ? -9.799 -24.042 -2.604 1.00 49.81 198 ALA A C 1
ATOM 1537 O O . ALA A 1 198 ? -9.589 -23.965 -1.395 1.00 49.81 198 ALA A O 1
ATOM 1538 N N . ALA A 1 199 ? -11.015 -23.879 -3.115 1.00 47.88 199 ALA A N 1
ATOM 1539 C CA . ALA A 1 199 ? -12.120 -24.561 -2.487 1.00 47.88 199 ALA A CA 1
ATOM 1540 C C . ALA A 1 199 ? -11.792 -26.066 -2.547 1.00 47.88 199 ALA A C 1
ATOM 1542 O O . ALA A 1 199 ? -11.743 -26.660 -3.617 1.00 47.88 199 ALA A O 1
ATOM 1543 N N . ILE A 1 200 ? -11.558 -26.675 -1.383 1.00 50.09 200 ILE A N 1
ATOM 1544 C CA . ILE A 1 200 ? -11.604 -28.130 -1.188 1.00 50.09 200 ILE A CA 1
ATOM 1545 C C . ILE A 1 200 ? -10.450 -28.902 -1.864 1.00 50.09 200 ILE A C 1
ATOM 1547 O O . ILE A 1 200 ? -10.638 -29.670 -2.799 1.00 50.09 200 ILE A O 1
ATOM 1551 N N . SER A 1 201 ? -9.244 -28.813 -1.305 1.00 47.00 201 SER A N 1
ATOM 1552 C CA . SER A 1 201 ? -8.393 -30.011 -1.248 1.00 47.00 201 SER A CA 1
ATOM 1553 C C . SER A 1 201 ? -8.395 -30.511 0.190 1.00 47.00 201 SER A C 1
ATOM 1555 O O . SER A 1 201 ? -7.376 -30.501 0.878 1.00 47.00 201 SER A O 1
ATOM 1557 N N . GLU A 1 202 ? -9.584 -30.876 0.670 1.00 54.50 202 GLU A N 1
ATOM 1558 C CA . GLU A 1 202 ? -9.728 -31.606 1.922 1.00 54.50 202 GLU A CA 1
ATOM 1559 C C . GLU A 1 202 ? -9.074 -32.978 1.722 1.00 54.50 202 GLU A C 1
ATOM 1561 O O . GLU A 1 202 ? -9.542 -33.821 0.956 1.00 54.50 202 GLU A O 1
ATOM 1566 N N . VAL A 1 203 ? -7.924 -33.188 2.357 1.00 59.50 203 VAL A N 1
ATOM 1567 C CA . VAL A 1 203 ? -7.299 -34.507 2.408 1.00 59.50 203 VAL A CA 1
ATOM 1568 C C . VAL A 1 203 ? -8.117 -35.338 3.393 1.00 59.50 203 VAL A C 1
ATOM 1570 O O . VAL A 1 203 ? -7.905 -35.272 4.603 1.00 59.50 203 VAL A O 1
ATOM 1573 N N . HIS A 1 204 ? -9.084 -36.107 2.892 1.00 59.28 204 HIS A N 1
ATOM 1574 C CA . HIS A 1 204 ? -9.781 -37.094 3.711 1.00 59.28 204 HIS A CA 1
ATOM 1575 C C . HIS A 1 204 ? -8.828 -38.249 4.025 1.00 59.28 204 HIS A C 1
ATOM 1577 O O . HIS A 1 204 ? -8.508 -39.077 3.173 1.00 59.28 204 HIS A O 1
ATOM 1583 N N . PHE A 1 205 ? -8.373 -38.317 5.273 1.00 72.69 205 PHE A N 1
ATOM 1584 C CA . PHE A 1 205 ? -7.679 -39.492 5.779 1.00 72.69 205 PHE A CA 1
ATOM 1585 C C . PHE A 1 205 ? -8.696 -40.614 5.990 1.00 72.69 205 PHE A C 1
ATOM 1587 O O . PHE A 1 205 ? -9.588 -40.493 6.828 1.00 72.69 205 PHE A O 1
ATOM 1594 N N . THR A 1 206 ? -8.561 -41.718 5.254 1.00 74.12 206 THR A N 1
ATOM 1595 C CA . THR A 1 206 ? -9.371 -42.922 5.475 1.00 74.12 206 THR A CA 1
ATOM 1596 C C . THR A 1 206 ? -9.113 -43.455 6.891 1.00 74.12 206 THR A C 1
ATOM 1598 O O . THR A 1 206 ? -7.970 -43.821 7.194 1.00 74.12 206 THR A O 1
ATOM 1601 N N . PRO A 1 207 ? -10.125 -43.536 7.776 1.00 70.94 207 PRO A N 1
ATOM 1602 C CA . PRO A 1 207 ? -9.954 -44.156 9.083 1.00 70.94 207 PRO A CA 1
ATOM 1603 C C . PRO A 1 207 ? -9.568 -45.626 8.899 1.00 70.94 207 PRO A C 1
ATOM 1605 O O . PRO A 1 207 ? -10.228 -46.362 8.164 1.00 70.94 207 PRO A O 1
ATOM 1608 N N . ARG A 1 208 ? -8.493 -46.077 9.555 1.00 65.06 208 ARG A N 1
ATOM 1609 C CA . ARG A 1 208 ? -8.133 -47.501 9.554 1.00 65.06 208 ARG A CA 1
ATOM 1610 C C . ARG A 1 208 ? -9.216 -48.272 10.305 1.00 65.06 208 ARG A C 1
ATOM 1612 O O . ARG A 1 208 ? -9.413 -48.039 11.495 1.00 65.06 208 ARG A O 1
ATOM 1619 N N . LEU A 1 209 ? -9.888 -49.195 9.618 1.00 68.12 209 LE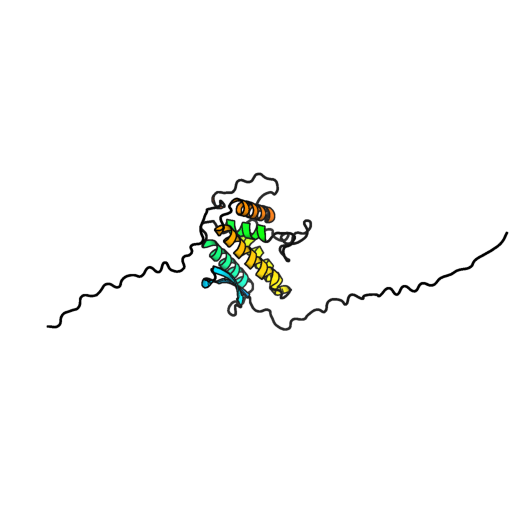U A N 1
ATOM 1620 C CA . LEU A 1 209 ? -10.779 -50.166 10.248 1.00 68.12 209 LEU A CA 1
ATOM 1621 C C . LEU A 1 209 ? -9.966 -50.968 11.270 1.00 68.12 209 LEU A C 1
ATOM 1623 O O . LEU A 1 209 ? -9.017 -51.669 10.913 1.00 68.12 209 LEU A O 1
ATOM 1627 N N . SER A 1 210 ? -10.305 -50.826 12.549 1.00 68.44 210 SER A N 1
ATOM 1628 C CA . SER A 1 210 ? -9.743 -51.667 13.597 1.00 68.44 210 SER A CA 1
ATOM 1629 C C . SER A 1 210 ? -10.251 -53.107 13.420 1.00 68.44 210 SER A C 1
ATOM 1631 O O . SER A 1 210 ? -11.410 -53.309 13.044 1.00 68.44 210 SER A O 1
ATOM 1633 N N . PRO A 1 211 ? -9.415 -54.133 13.666 1.00 63.81 211 PRO A N 1
ATOM 1634 C CA . PRO A 1 211 ? -9.841 -55.521 13.546 1.00 63.81 211 PRO A CA 1
ATOM 1635 C C . PRO A 1 211 ? -10.982 -55.813 14.524 1.00 63.81 211 PRO A C 1
ATOM 1637 O O . PRO A 1 211 ? -10.819 -55.692 15.740 1.00 63.81 211 PRO A O 1
ATOM 1640 N N . SER A 1 212 ? -12.133 -56.215 13.985 1.00 61.03 212 SER A N 1
ATOM 1641 C CA . SER A 1 212 ? -13.241 -56.769 14.760 1.00 61.03 212 SER A CA 1
ATOM 1642 C C . SER A 1 212 ? -12.740 -57.995 15.530 1.00 61.03 212 SER A C 1
ATOM 1644 O O . SER A 1 212 ? -12.367 -59.010 14.938 1.00 61.03 212 SER A O 1
ATOM 1646 N N . LYS A 1 213 ? -12.702 -57.896 16.863 1.00 59.59 213 LYS A N 1
ATOM 1647 C CA . LYS A 1 213 ? -12.545 -59.067 17.727 1.00 59.59 213 LYS A CA 1
ATOM 1648 C C . LYS A 1 213 ? -13.814 -59.905 17.591 1.00 59.59 213 LYS A C 1
ATOM 1650 O O . LYS A 1 213 ? -14.890 -59.456 17.978 1.00 59.59 213 LYS A O 1
ATOM 1655 N N . ARG A 1 214 ? -13.682 -61.112 17.034 1.00 50.94 214 ARG A N 1
ATOM 1656 C CA . ARG A 1 214 ? -14.753 -62.113 17.065 1.00 50.94 214 ARG A CA 1
ATOM 1657 C C . ARG A 1 214 ? -14.996 -62.533 18.520 1.00 50.94 214 ARG A C 1
ATOM 1659 O O . ARG A 1 214 ? -14.011 -62.788 19.216 1.00 50.94 214 ARG A O 1
ATOM 1666 N N . PRO A 1 215 ? -16.254 -62.605 18.977 1.00 61.00 215 PRO A N 1
ATOM 1667 C CA . PRO A 1 215 ? -16.564 -63.176 20.276 1.00 61.00 215 PRO A CA 1
ATOM 1668 C C . PRO A 1 215 ? -16.354 -64.697 20.230 1.00 61.00 215 PRO A C 1
ATOM 1670 O O . PRO A 1 215 ? -16.737 -65.344 19.251 1.00 61.00 215 PRO A O 1
ATOM 1673 N N . VAL A 1 216 ? -15.717 -65.224 21.276 1.00 57.31 216 VAL A N 1
ATOM 1674 C CA . VAL A 1 216 ? -15.728 -66.642 21.665 1.00 57.31 216 VAL A CA 1
ATOM 1675 C C . VAL A 1 216 ? -16.686 -66.766 22.835 1.00 57.31 216 VAL A C 1
ATOM 1677 O O . VAL A 1 216 ? -16.613 -65.871 23.710 1.00 57.31 216 VAL A O 1
#